Protein AF-A0A9D0J4T9-F1 (afdb_monomer_lite)

Radius of gyration: 26.56 Å; chains: 1; bounding box: 93×58×60 Å

Foldseek 3Di:
DDDDDDPDPPPPPPPPDPPQQDLVNLVPDAADPVSLVSLLVNLVDDDAQVSLVSSVVSHNDDDPSSLVSSLVRHPDVVSVLLVCLCPDDLVNLLVDLALVSVVSHDFLASLLPDDLVSLVVNCVSNVDPLSVLLSVCSPPPACLVPVVVDQLQSVLRNLLGHDPVSNLVHPLAADDLVRLQRNLQYPNSLVNLVSLQVDPSSLRHLVNNLSHDPNVNPALSSLQSNLVSCVVVVNLVSSLVSLVVSLVRDPDPVSNVSSVVVNCVSVVD

pLDDT: mean 92.98, std 11.7, range [39.84, 98.56]

Secondary structure (DSSP, 8-state):
----------------------HHHHHTS-SSHHHHHHHHHHTTS---HHHHHHHHTT-SS--HHHHHHHHTT---HHHHHHHHHHT--HHHHHH---HHHHHHH--HHHHHTS-HHHHHHHHHHH--HHHHHHHHHHT-S-HHHHGGGS-HHHHHHHHHHS-HHHHHHHH-S---HHHHHHHHTSTTHHHHHHHHHH-GGGHHHHHHHTT----TT--HHHHHHHHHHHHTTT-HHHHHHHHHHHHHH-SSHHHHHHHHHHHHHHHT-

Sequence (269 aa):
MPLRLLLLLVLSLPAALPAHITLKQIKSKPPSNARNFLIWQYYDQNITAKEADEAFYLIRNVNRKLFFAYAKKSDRPEVAYTVKCMKMSTDDLKKTSDPSCARLSVSIGRLSAMTRGERLRIGTLIGDKELSAAIDMLNEPDLSKTYRRYTPKLFLRVFNGSYGTSRRRQFNFIPDYDYLQRMAEAPGFTSAVMSAIDDGELSRLAWAFTKVDDVKKLDPRGLFYLGLNQLKRGKKSRAVELFQRSRDKAYYQEDKDKALFWQALATGN

Structure (mmCIF, N/CA/C/O backbone):
data_AF-A0A9D0J4T9-F1
#
_entry.id   AF-A0A9D0J4T9-F1
#
loop_
_atom_site.group_PDB
_atom_site.id
_atom_site.type_symbol
_atom_site.label_atom_id
_atom_site.label_alt_id
_atom_site.label_comp_id
_atom_site.label_asym_id
_atom_site.label_entity_id
_atom_site.label_seq_id
_atom_site.pdbx_PDB_ins_code
_atom_site.Cartn_x
_atom_site.Cartn_y
_atom_site.Cartn_z
_atom_site.occupancy
_atom_site.B_iso_or_equiv
_atom_site.auth_seq_id
_atom_site.auth_comp_id
_atom_site.auth_asym_id
_atom_site.auth_atom_id
_atom_site.pdbx_PDB_model_num
ATOM 1 N N . MET A 1 1 ? 71.781 -34.782 14.688 1.00 39.84 1 MET A N 1
ATOM 2 C CA . MET A 1 1 ? 70.968 -35.631 13.781 1.00 39.84 1 MET A CA 1
ATOM 3 C C . MET A 1 1 ? 69.976 -36.421 14.619 1.00 39.84 1 MET A C 1
ATOM 5 O O . MET A 1 1 ? 70.441 -36.957 15.617 1.00 39.84 1 MET A O 1
ATOM 9 N N . PRO A 1 2 ? 68.706 -36.623 14.223 1.00 54.00 2 PRO A N 1
ATOM 10 C CA . PRO A 1 2 ? 67.775 -35.839 13.387 1.00 54.00 2 PRO A CA 1
ATOM 11 C C . PRO A 1 2 ? 66.528 -35.406 14.221 1.00 54.00 2 PRO A C 1
ATOM 13 O O . PRO A 1 2 ? 66.172 -36.050 15.197 1.00 54.00 2 PRO A O 1
ATOM 16 N N . LEU A 1 3 ? 65.938 -34.221 14.054 1.00 48.19 3 LEU A N 1
ATOM 17 C CA . LEU A 1 3 ? 64.946 -33.820 13.040 1.00 48.19 3 LEU A CA 1
ATOM 18 C C . LEU A 1 3 ? 63.780 -34.815 12.842 1.00 48.19 3 LEU A C 1
ATOM 20 O O . LEU A 1 3 ? 63.956 -35.825 12.170 1.00 48.19 3 LEU A O 1
ATOM 24 N N . ARG A 1 4 ? 62.586 -34.476 13.358 1.00 46.88 4 ARG A N 1
ATOM 25 C CA . ARG A 1 4 ? 61.248 -34.878 12.856 1.00 46.88 4 ARG A CA 1
ATOM 26 C C . ARG A 1 4 ? 60.189 -33.997 13.542 1.00 46.88 4 ARG A C 1
ATOM 28 O O . ARG A 1 4 ? 59.854 -34.209 14.696 1.00 46.88 4 ARG A O 1
ATOM 35 N N . LEU A 1 5 ? 59.965 -32.797 13.011 1.00 48.81 5 LEU A N 1
ATOM 36 C CA . LEU A 1 5 ? 58.937 -32.444 12.018 1.00 48.81 5 LEU A CA 1
ATOM 37 C C . LEU A 1 5 ? 57.528 -32.396 12.639 1.00 48.81 5 LEU A C 1
ATOM 39 O O . LEU A 1 5 ? 56.818 -33.393 12.724 1.00 48.81 5 LEU A O 1
ATOM 43 N N . LEU A 1 6 ? 57.173 -31.184 13.070 1.00 52.72 6 LEU A N 1
ATOM 44 C CA . LEU A 1 6 ? 55.851 -30.743 13.505 1.00 52.72 6 LEU A CA 1
ATOM 45 C C . LEU A 1 6 ? 54.866 -30.893 12.327 1.00 52.72 6 LEU A C 1
ATOM 47 O O . LEU A 1 6 ? 55.011 -30.204 11.316 1.00 52.72 6 LEU A O 1
ATOM 51 N N . LEU A 1 7 ? 53.879 -31.787 12.430 1.00 50.19 7 LEU A N 1
ATOM 52 C CA . LEU A 1 7 ? 52.803 -31.887 11.441 1.00 50.19 7 LEU A CA 1
ATOM 53 C C . LEU A 1 7 ? 51.753 -30.801 11.739 1.00 50.19 7 LEU A C 1
ATOM 55 O O . LEU A 1 7 ? 50.857 -30.980 12.562 1.00 50.19 7 LEU A O 1
ATOM 59 N N . LEU A 1 8 ? 51.889 -29.648 11.081 1.00 52.81 8 LEU A N 1
ATOM 60 C CA . LEU A 1 8 ? 50.843 -28.631 10.976 1.00 52.81 8 LEU A CA 1
ATOM 61 C C . LEU A 1 8 ? 49.690 -29.198 10.138 1.00 52.81 8 LEU A C 1
ATOM 63 O O . LEU A 1 8 ? 49.780 -29.289 8.914 1.00 52.81 8 LEU A O 1
ATOM 67 N N . LEU A 1 9 ? 48.600 -29.582 10.804 1.00 51.38 9 LEU A N 1
ATOM 68 C CA . LEU A 1 9 ? 47.343 -29.951 10.161 1.00 51.38 9 LEU A CA 1
ATOM 69 C C . LEU A 1 9 ? 46.665 -28.666 9.658 1.00 51.38 9 LEU A C 1
ATOM 71 O O . LEU A 1 9 ? 45.845 -28.053 10.338 1.00 51.38 9 LEU A O 1
ATOM 75 N N . VAL A 1 10 ? 47.065 -28.217 8.468 1.00 53.25 10 VAL A N 1
ATOM 76 C CA . VAL A 1 10 ? 46.376 -27.155 7.731 1.00 53.25 10 VAL A CA 1
ATOM 77 C C . VAL A 1 10 ? 45.021 -27.713 7.297 1.00 53.25 10 VAL A C 1
ATOM 79 O O . VAL A 1 10 ? 44.907 -28.392 6.277 1.00 53.25 10 VAL A O 1
ATOM 82 N N . LEU A 1 11 ? 43.984 -27.433 8.090 1.00 50.00 11 LEU A N 1
ATOM 83 C CA . LEU A 1 11 ? 42.593 -27.465 7.648 1.00 50.00 11 LEU A CA 1
ATOM 84 C C . LEU A 1 11 ? 42.450 -26.445 6.513 1.00 50.00 11 LEU A C 1
ATOM 86 O O . LEU A 1 11 ? 42.147 -25.272 6.720 1.00 50.00 11 LEU A O 1
ATOM 90 N N . SER A 1 12 ? 42.710 -26.901 5.293 1.00 55.56 12 SER A N 1
ATOM 91 C CA . SER A 1 12 ? 42.260 -26.231 4.086 1.00 55.56 12 SER A CA 1
ATOM 92 C C . SER A 1 12 ? 40.738 -26.335 4.072 1.00 55.56 12 SER A C 1
ATOM 94 O O . SER A 1 12 ? 40.168 -27.300 3.573 1.00 55.56 12 SER A O 1
ATOM 96 N N . LEU A 1 13 ? 40.055 -25.343 4.657 1.00 52.97 13 LEU A N 1
ATOM 97 C CA . LEU A 1 13 ? 38.696 -25.035 4.224 1.00 52.97 13 LEU A CA 1
ATOM 98 C C . LEU A 1 13 ? 38.799 -24.852 2.705 1.00 52.97 13 LEU A C 1
ATOM 100 O O . LEU A 1 13 ? 39.511 -23.935 2.281 1.00 52.97 13 LEU A O 1
ATOM 104 N N . PRO A 1 14 ? 38.153 -25.685 1.868 1.00 52.94 14 PRO A N 1
ATOM 105 C CA . PRO A 1 14 ? 38.016 -25.321 0.475 1.00 52.94 14 PRO A CA 1
ATOM 106 C C . PRO A 1 14 ? 37.290 -23.982 0.489 1.00 52.94 14 PRO A C 1
ATOM 108 O O . PRO A 1 14 ? 36.158 -23.887 0.968 1.00 52.94 14 PRO A O 1
ATOM 111 N N . ALA A 1 15 ? 37.977 -22.930 0.041 1.00 51.97 15 ALA A N 1
ATOM 112 C CA . ALA A 1 15 ? 37.328 -21.678 -0.285 1.00 51.97 15 ALA A CA 1
ATOM 113 C C . ALA A 1 15 ? 36.143 -22.065 -1.167 1.00 51.97 15 ALA A C 1
ATOM 115 O O . ALA A 1 15 ? 36.339 -22.658 -2.229 1.00 51.97 15 ALA A O 1
ATOM 116 N N . ALA A 1 16 ? 34.925 -21.856 -0.665 1.00 54.47 16 ALA A N 1
ATOM 117 C CA . ALA A 1 16 ? 33.712 -22.144 -1.401 1.00 54.47 16 ALA A CA 1
ATOM 118 C C . ALA A 1 16 ? 33.711 -21.220 -2.618 1.00 54.47 16 ALA A C 1
ATOM 120 O O . ALA A 1 16 ? 33.222 -20.093 -2.559 1.00 54.47 16 ALA A O 1
ATOM 121 N N . LEU A 1 17 ? 34.335 -21.677 -3.707 1.00 55.25 17 LEU A N 1
ATOM 122 C CA . LEU A 1 17 ? 34.208 -21.063 -5.012 1.00 55.25 17 LEU A CA 1
ATOM 123 C C . LEU A 1 17 ? 32.704 -20.927 -5.250 1.00 55.25 17 LEU A C 1
ATOM 125 O O . LEU A 1 17 ? 31.981 -21.907 -5.026 1.00 55.25 17 LEU A O 1
ATOM 129 N N . PRO A 1 18 ? 32.209 -19.735 -5.624 1.00 59.06 18 PRO A N 1
ATOM 130 C CA . PRO A 1 18 ? 30.793 -19.564 -5.892 1.00 59.06 18 PRO A CA 1
ATOM 131 C C . PRO A 1 18 ? 30.403 -20.622 -6.919 1.00 59.06 18 PRO A C 1
ATOM 133 O O . PRO A 1 18 ? 30.959 -20.661 -8.017 1.00 59.06 18 PRO A O 1
ATOM 136 N N . ALA A 1 19 ? 29.530 -21.547 -6.511 1.00 69.50 19 ALA A N 1
ATOM 137 C CA . ALA A 1 19 ? 29.151 -22.670 -7.348 1.00 69.50 19 ALA A CA 1
ATOM 138 C C . ALA A 1 19 ? 28.621 -22.109 -8.668 1.00 69.50 19 ALA A C 1
ATOM 140 O O . ALA A 1 19 ? 27.642 -21.364 -8.662 1.00 69.50 19 ALA A O 1
ATOM 141 N N . HIS A 1 20 ? 29.289 -22.426 -9.779 1.00 88.81 20 HIS A N 1
ATOM 142 C CA . HIS A 1 20 ? 28.880 -21.931 -11.084 1.00 88.81 20 HIS A CA 1
ATOM 143 C C . HIS A 1 20 ? 27.514 -22.528 -11.433 1.00 88.81 20 HIS A C 1
ATOM 145 O O . HIS A 1 20 ? 27.380 -23.740 -11.627 1.00 88.81 20 HIS A O 1
ATOM 151 N N . ILE A 1 21 ? 26.485 -21.684 -11.462 1.00 94.38 21 ILE A N 1
ATOM 152 C CA . ILE A 1 21 ? 25.114 -22.100 -11.742 1.00 94.38 21 ILE A CA 1
ATOM 153 C C . ILE A 1 21 ? 24.949 -22.197 -13.251 1.00 94.38 21 ILE A C 1
ATOM 155 O O . ILE A 1 21 ? 25.297 -21.276 -13.984 1.00 94.38 21 ILE A O 1
ATOM 159 N N . THR A 1 22 ? 24.380 -23.299 -13.725 1.00 95.75 22 THR A N 1
ATOM 160 C CA . THR A 1 22 ? 24.083 -23.497 -15.148 1.00 95.75 22 THR A CA 1
ATOM 161 C C . THR A 1 22 ? 22.588 -23.394 -15.416 1.00 95.75 22 THR A C 1
ATOM 163 O O . THR A 1 22 ? 21.749 -23.752 -14.583 1.00 95.75 22 THR A O 1
ATOM 166 N N . LEU A 1 23 ? 22.226 -23.000 -16.635 1.00 96.19 23 LEU A N 1
ATOM 167 C CA . LEU A 1 23 ? 20.829 -22.975 -17.059 1.00 96.19 23 LEU A CA 1
ATOM 168 C C . LEU A 1 23 ? 20.168 -24.364 -16.988 1.00 96.19 23 LEU A C 1
ATOM 170 O O . LEU A 1 23 ? 18.993 -24.478 -16.641 1.00 96.19 23 LEU A O 1
ATOM 174 N N . LYS A 1 24 ? 20.932 -25.440 -17.231 1.00 96.69 24 LYS A N 1
ATOM 175 C CA . LYS A 1 24 ? 20.471 -26.829 -17.061 1.00 96.69 24 LYS A CA 1
ATOM 176 C C . LYS A 1 24 ? 20.069 -27.117 -15.613 1.00 96.69 24 LYS A C 1
ATOM 178 O O . LYS A 1 24 ? 19.005 -27.692 -15.379 1.00 96.69 24 LYS A O 1
ATOM 183 N N . GLN A 1 25 ? 20.878 -26.689 -14.641 1.00 95.94 25 GLN A N 1
ATOM 184 C CA . GLN A 1 25 ? 20.534 -26.821 -13.223 1.00 95.94 25 GLN A CA 1
ATOM 185 C C . GLN A 1 25 ? 19.246 -26.061 -12.899 1.00 95.94 25 GLN A C 1
ATOM 187 O O . GLN A 1 25 ? 18.374 -26.631 -12.249 1.00 95.94 25 GLN A O 1
ATOM 192 N N . ILE A 1 26 ? 19.072 -24.834 -13.397 1.00 97.38 26 ILE A N 1
ATOM 193 C CA . ILE A 1 26 ? 17.844 -24.049 -13.184 1.00 97.38 26 ILE A CA 1
ATOM 194 C C . ILE A 1 26 ? 16.622 -24.765 -13.778 1.00 97.38 26 ILE A C 1
ATOM 196 O O . ILE A 1 26 ? 15.622 -24.940 -13.078 1.00 97.38 26 ILE A O 1
ATOM 200 N N . LYS A 1 27 ? 16.710 -25.221 -15.037 1.00 97.50 27 LYS A N 1
ATOM 201 C CA . LYS A 1 27 ? 15.637 -25.945 -15.746 1.00 97.50 27 LYS A CA 1
ATOM 202 C C . LYS A 1 27 ? 15.245 -27.249 -15.041 1.00 97.50 27 LYS A C 1
ATOM 204 O O . LYS A 1 27 ? 14.078 -27.619 -15.066 1.00 97.50 27 LYS A O 1
ATOM 209 N N . SER A 1 28 ? 16.186 -27.906 -14.356 1.00 97.19 28 SER A N 1
ATOM 210 C CA . SER A 1 28 ? 15.916 -29.128 -13.581 1.00 97.19 28 SER A CA 1
ATOM 211 C C . SER A 1 28 ? 15.102 -28.904 -12.299 1.00 97.19 28 SER A C 1
ATOM 213 O O . SER A 1 28 ? 14.638 -29.870 -11.696 1.00 97.19 28 SER A O 1
ATOM 215 N N . LYS A 1 29 ? 14.944 -27.654 -11.834 1.00 96.81 29 LYS A N 1
ATOM 216 C CA . LYS A 1 29 ? 14.214 -27.343 -10.597 1.00 96.81 29 LYS A CA 1
ATOM 217 C C . LYS A 1 29 ? 12.764 -26.932 -10.887 1.00 96.81 29 LYS A C 1
ATOM 219 O O . LYS A 1 29 ? 12.509 -26.189 -11.841 1.00 96.81 29 LYS A O 1
ATOM 224 N N . PRO A 1 30 ? 11.801 -27.325 -10.034 1.00 96.88 30 PRO A N 1
ATOM 225 C CA . PRO A 1 30 ? 10.417 -26.885 -10.171 1.00 96.88 30 PRO A CA 1
ATOM 226 C C . PRO A 1 30 ? 10.260 -25.378 -9.870 1.00 96.88 30 PRO A C 1
ATOM 228 O O . PRO A 1 30 ? 11.087 -24.798 -9.149 1.00 96.88 30 PRO A O 1
ATOM 231 N N . PRO A 1 31 ? 9.192 -24.726 -10.376 1.00 96.44 31 PRO A N 1
ATOM 232 C CA . PRO A 1 31 ? 8.885 -23.325 -10.086 1.00 96.44 31 PRO A CA 1
ATOM 233 C C . PRO A 1 31 ? 8.780 -23.050 -8.582 1.00 96.44 31 PRO A C 1
ATOM 235 O O . PRO A 1 31 ? 7.838 -23.469 -7.914 1.00 96.44 31 PRO A O 1
ATOM 238 N N . SER A 1 32 ? 9.750 -22.324 -8.028 1.00 95.50 32 SER A N 1
ATOM 239 C CA . SER A 1 32 ? 9.861 -22.108 -6.583 1.00 95.50 32 SER A CA 1
ATOM 240 C C . SER A 1 32 ? 10.686 -20.865 -6.250 1.00 95.50 32 SER A C 1
ATOM 242 O O . SER A 1 32 ? 11.396 -20.322 -7.098 1.00 95.50 32 SER A O 1
ATOM 244 N N . ASN A 1 33 ? 10.633 -20.429 -4.989 1.00 94.69 33 ASN A N 1
ATOM 245 C CA . ASN A 1 33 ? 11.520 -19.370 -4.500 1.00 94.69 33 ASN A CA 1
ATOM 246 C C . ASN A 1 33 ? 12.994 -19.806 -4.546 1.00 94.69 33 ASN A C 1
ATOM 248 O O . ASN A 1 33 ? 13.848 -18.985 -4.862 1.00 94.69 33 ASN A O 1
ATOM 252 N N . ALA A 1 34 ? 13.279 -21.094 -4.318 1.00 95.56 34 ALA A N 1
ATOM 253 C CA . ALA A 1 34 ? 14.620 -21.655 -4.465 1.00 95.56 34 ALA A CA 1
ATOM 254 C C . ALA A 1 34 ? 15.122 -21.546 -5.914 1.00 95.56 34 ALA A C 1
ATOM 256 O O . ALA A 1 34 ? 16.237 -21.087 -6.144 1.00 95.56 34 ALA A O 1
ATOM 257 N N . ARG A 1 35 ? 14.281 -21.864 -6.912 1.00 96.69 35 ARG A N 1
ATOM 258 C CA . ARG A 1 35 ? 14.636 -21.656 -8.326 1.00 96.69 35 ARG A CA 1
ATOM 259 C C . ARG A 1 35 ? 14.853 -20.179 -8.652 1.00 96.69 35 ARG A C 1
ATOM 261 O O . ARG A 1 35 ? 15.828 -19.847 -9.313 1.00 96.69 35 ARG A O 1
ATOM 268 N N . ASN A 1 36 ? 13.990 -19.289 -8.162 1.00 97.06 36 ASN A N 1
ATOM 269 C CA . ASN A 1 36 ? 14.175 -17.846 -8.337 1.00 97.06 36 ASN A CA 1
ATOM 270 C C . ASN A 1 36 ? 15.487 -17.348 -7.705 1.00 97.06 36 ASN A C 1
ATOM 272 O O . ASN A 1 36 ? 16.127 -16.461 -8.262 1.00 97.06 36 ASN A O 1
ATOM 276 N N . PHE A 1 37 ? 15.893 -17.906 -6.562 1.00 95.50 37 PHE A N 1
ATOM 277 C CA . PHE A 1 37 ? 17.177 -17.599 -5.935 1.00 95.50 37 PHE A CA 1
ATOM 278 C C . PHE A 1 37 ? 18.357 -18.055 -6.805 1.00 95.50 37 PHE A C 1
ATOM 280 O O . PHE A 1 37 ? 19.259 -17.256 -7.045 1.00 95.50 37 PHE A O 1
ATOM 287 N N . LEU A 1 38 ? 18.302 -19.268 -7.369 1.00 96.75 38 LEU A N 1
ATOM 288 C CA . LEU A 1 38 ? 19.308 -19.739 -8.331 1.00 96.75 38 LEU A CA 1
ATOM 289 C C . LEU A 1 38 ? 19.379 -18.845 -9.574 1.00 96.75 38 LEU A C 1
ATOM 291 O O . LEU A 1 38 ? 20.469 -18.511 -10.016 1.00 96.75 38 LEU A O 1
ATOM 295 N N . ILE A 1 39 ? 18.234 -18.411 -10.112 1.00 97.81 39 ILE A N 1
ATOM 296 C CA . ILE A 1 39 ? 18.179 -17.464 -11.238 1.00 97.81 39 ILE A CA 1
ATOM 297 C C . ILE A 1 39 ? 18.818 -16.123 -10.855 1.00 97.81 39 ILE A C 1
ATOM 299 O O . ILE A 1 39 ? 19.580 -15.555 -11.631 1.00 97.81 39 ILE A O 1
ATOM 303 N N . TRP A 1 40 ? 18.545 -15.614 -9.650 1.00 96.81 40 TRP A N 1
ATOM 304 C CA . TRP A 1 40 ? 19.163 -14.378 -9.170 1.00 96.81 40 TRP A CA 1
ATOM 305 C C . TRP A 1 40 ? 20.691 -14.484 -9.085 1.00 96.81 40 TRP A C 1
ATOM 307 O O . TRP A 1 40 ? 21.373 -13.566 -9.529 1.00 96.81 40 TRP A O 1
ATOM 317 N N . GLN A 1 41 ? 21.219 -15.596 -8.564 1.00 95.81 41 GLN A N 1
ATOM 318 C CA . GLN A 1 41 ? 22.660 -15.861 -8.534 1.00 95.81 41 GLN A CA 1
ATOM 319 C C . GLN A 1 41 ? 23.236 -16.066 -9.945 1.00 95.81 41 GLN A C 1
ATOM 321 O O . GLN A 1 41 ? 24.322 -15.581 -10.243 1.00 95.81 41 GLN A O 1
ATOM 326 N N . TYR A 1 42 ? 22.494 -16.723 -10.840 1.00 97.38 42 TYR A N 1
ATOM 327 C CA . TYR A 1 42 ? 22.880 -16.919 -12.240 1.00 97.38 42 TYR A CA 1
ATOM 328 C C . TYR A 1 42 ? 23.086 -15.588 -12.975 1.00 97.38 42 TYR A C 1
ATOM 330 O O . TYR A 1 42 ? 24.062 -15.443 -13.706 1.00 97.38 42 TYR A O 1
ATOM 338 N N . TYR A 1 43 ? 22.238 -14.585 -12.711 1.00 97.50 43 TYR A N 1
ATOM 339 C CA . TYR A 1 43 ? 22.411 -13.222 -13.230 1.00 97.50 43 TYR A CA 1
ATOM 340 C C . TYR A 1 43 ? 23.625 -12.471 -12.672 1.00 97.50 43 TYR A C 1
ATOM 342 O O . TYR A 1 43 ? 23.939 -11.403 -13.188 1.00 97.50 43 TYR A O 1
ATOM 350 N N . ASP A 1 44 ? 24.301 -12.956 -11.633 1.00 95.31 44 ASP A N 1
ATOM 351 C CA . ASP A 1 44 ? 25.545 -12.337 -11.154 1.00 95.31 44 ASP A CA 1
ATOM 352 C C . ASP A 1 44 ? 26.768 -12.815 -11.957 1.00 95.31 44 ASP A C 1
ATOM 354 O O . ASP A 1 44 ? 27.808 -12.163 -11.990 1.00 95.31 44 ASP A O 1
ATOM 358 N N . GLN A 1 45 ? 26.623 -13.918 -12.694 1.00 95.44 45 GLN A N 1
ATOM 359 C CA . GLN A 1 45 ? 27.689 -14.510 -13.494 1.00 95.44 45 GLN A CA 1
ATOM 360 C C . GLN A 1 45 ? 27.857 -13.805 -14.849 1.00 95.44 45 GLN A C 1
ATOM 362 O O . GLN A 1 45 ? 27.021 -13.006 -15.289 1.00 95.44 45 GLN A O 1
ATOM 367 N N . ASN A 1 46 ? 28.952 -14.113 -15.544 1.00 95.19 46 ASN A N 1
ATOM 368 C CA . ASN A 1 46 ? 29.117 -13.725 -16.940 1.00 95.19 46 ASN A CA 1
ATOM 369 C C . ASN A 1 46 ? 28.269 -14.652 -17.827 1.00 95.19 46 ASN A C 1
ATOM 371 O O . ASN A 1 46 ? 28.628 -15.810 -18.016 1.00 95.19 46 ASN A O 1
ATOM 375 N N . ILE A 1 47 ? 27.129 -14.151 -18.303 1.00 96.94 47 ILE A N 1
ATOM 376 C CA . ILE A 1 47 ? 26.171 -14.869 -19.153 1.00 96.94 47 ILE A CA 1
ATOM 377 C C . ILE A 1 47 ? 25.768 -13.971 -20.321 1.00 96.94 47 ILE A C 1
ATOM 379 O O . ILE A 1 47 ? 25.838 -12.743 -20.225 1.00 96.94 47 ILE A O 1
ATOM 383 N N . THR A 1 48 ? 25.312 -14.585 -21.403 1.00 97.56 48 THR A N 1
ATOM 384 C CA . THR A 1 48 ? 24.788 -13.889 -22.582 1.00 97.56 48 THR A CA 1
ATOM 385 C C . THR A 1 48 ? 23.367 -13.363 -22.353 1.00 97.56 48 THR A C 1
ATOM 387 O O . THR A 1 48 ? 22.632 -13.852 -21.490 1.00 97.56 48 THR A O 1
ATOM 390 N N . ALA A 1 49 ? 22.936 -12.395 -23.169 1.00 97.69 49 ALA A N 1
ATOM 391 C CA . ALA A 1 49 ? 21.563 -11.883 -23.130 1.00 97.69 49 ALA A CA 1
ATOM 392 C C . ALA A 1 49 ? 20.520 -12.978 -23.409 1.00 97.69 49 ALA A C 1
ATOM 394 O O . ALA A 1 49 ? 19.509 -13.063 -22.715 1.00 97.69 49 ALA A O 1
ATOM 395 N N . LYS A 1 50 ? 20.814 -13.891 -24.343 1.00 97.88 50 LYS A N 1
ATOM 396 C CA . LYS A 1 50 ? 19.958 -15.047 -24.645 1.00 97.88 50 LYS A CA 1
ATOM 397 C C . LYS A 1 50 ? 19.786 -15.973 -23.438 1.00 97.88 50 LYS A C 1
ATOM 399 O O . LYS A 1 50 ? 18.671 -16.378 -23.124 1.00 97.88 50 LYS A O 1
ATOM 404 N N . GLU A 1 51 ? 20.873 -16.291 -22.738 1.00 98.00 51 GLU A N 1
ATOM 405 C CA . GLU A 1 51 ? 20.805 -17.089 -21.508 1.00 98.00 51 GLU A CA 1
ATOM 406 C C . GLU A 1 51 ? 20.010 -16.381 -20.409 1.00 98.00 51 GLU A C 1
ATOM 408 O O . GLU A 1 51 ? 19.259 -17.023 -19.670 1.00 98.00 51 GLU A O 1
ATOM 413 N N . ALA A 1 52 ? 20.155 -15.057 -20.310 1.00 98.06 52 ALA A N 1
ATOM 414 C CA . ALA A 1 52 ? 19.400 -14.259 -19.362 1.00 98.06 52 ALA A CA 1
ATOM 415 C C . ALA A 1 52 ? 17.893 -14.276 -19.671 1.00 98.06 52 ALA A C 1
ATOM 417 O O . ALA A 1 52 ? 17.095 -14.455 -18.752 1.00 98.06 52 ALA A O 1
ATOM 418 N N . ASP A 1 53 ? 17.504 -14.156 -20.942 1.00 97.88 53 ASP A N 1
ATOM 419 C CA . ASP A 1 53 ? 16.113 -14.277 -21.392 1.00 97.88 53 ASP A CA 1
ATOM 420 C C . ASP A 1 53 ? 15.543 -15.663 -21.073 1.00 97.88 53 ASP A C 1
ATOM 422 O O . ASP A 1 53 ? 14.471 -15.777 -20.474 1.00 97.88 53 ASP A O 1
ATOM 426 N N . GLU A 1 54 ? 16.281 -16.731 -21.393 1.00 98.19 54 GLU A N 1
ATOM 427 C CA . GLU A 1 54 ? 15.856 -18.096 -21.076 1.00 98.19 54 GLU A CA 1
ATOM 428 C C . GLU A 1 54 ? 15.651 -18.295 -19.568 1.00 98.19 54 GLU A C 1
ATOM 430 O O . GLU A 1 54 ? 14.665 -18.907 -19.154 1.00 98.19 54 GLU A O 1
ATOM 435 N N . ALA A 1 55 ? 16.542 -17.759 -18.730 1.00 97.9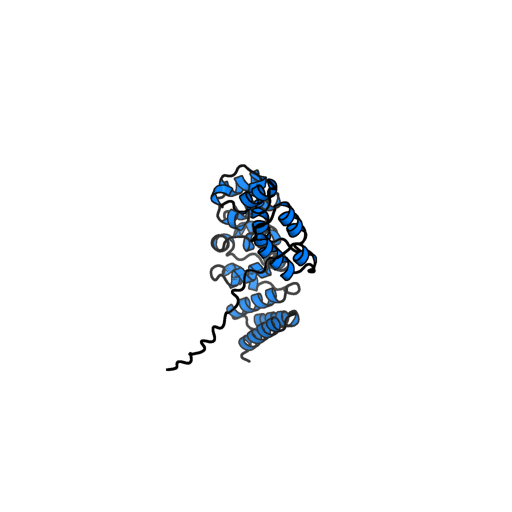4 55 ALA A N 1
ATOM 436 C CA . ALA A 1 55 ? 16.385 -17.803 -17.280 1.00 97.94 55 ALA A CA 1
ATOM 437 C C . ALA A 1 55 ? 15.197 -16.952 -16.792 1.00 97.94 55 ALA A C 1
ATOM 439 O O . ALA A 1 55 ? 14.511 -17.347 -15.844 1.00 97.94 55 ALA A O 1
ATOM 440 N N . PHE A 1 56 ? 14.916 -15.816 -17.435 1.00 97.81 56 PHE A N 1
ATOM 441 C CA . PHE A 1 56 ? 13.819 -14.919 -17.072 1.00 97.81 56 PHE A CA 1
ATOM 442 C C . PHE A 1 56 ? 12.455 -15.596 -17.209 1.00 97.81 56 PHE A C 1
ATOM 444 O O . PHE A 1 56 ? 11.645 -15.529 -16.282 1.00 97.81 56 PHE A O 1
ATOM 451 N N . TYR A 1 57 ? 12.235 -16.337 -18.298 1.00 96.62 57 TYR A N 1
ATOM 452 C CA . TYR A 1 57 ? 10.996 -17.094 -18.519 1.00 96.62 57 TYR A CA 1
ATOM 453 C C . TYR A 1 57 ? 10.791 -18.259 -17.535 1.00 96.62 57 TYR A C 1
ATOM 455 O O . TYR A 1 57 ? 9.691 -18.800 -17.430 1.00 96.62 57 TYR A O 1
ATOM 463 N N . LEU A 1 58 ? 11.816 -18.630 -16.759 1.00 97.62 58 LEU A N 1
ATOM 464 C CA . LEU A 1 58 ? 11.720 -19.638 -15.698 1.00 97.62 58 LEU A CA 1
ATOM 465 C C . LEU A 1 58 ? 11.366 -19.033 -14.330 1.00 97.62 58 LEU A C 1
ATOM 467 O O . LEU A 1 58 ? 11.194 -19.771 -13.352 1.00 97.62 58 LEU A O 1
ATOM 471 N N . ILE A 1 59 ? 11.244 -17.712 -14.211 1.00 96.56 59 ILE A N 1
ATOM 472 C CA . ILE A 1 59 ? 10.880 -17.065 -12.950 1.00 96.56 59 ILE A CA 1
ATOM 473 C C . ILE A 1 59 ? 9.393 -17.293 -12.674 1.00 96.56 59 ILE A C 1
ATOM 475 O O . ILE A 1 59 ? 8.536 -16.916 -13.463 1.00 96.56 59 ILE A O 1
ATOM 479 N N . ARG A 1 60 ? 9.066 -17.859 -11.503 1.00 93.25 60 ARG A N 1
ATOM 480 C CA . ARG A 1 60 ? 7.660 -18.096 -11.119 1.00 93.25 60 ARG A CA 1
ATOM 481 C C . ARG A 1 60 ? 6.884 -16.790 -10.922 1.00 93.25 60 ARG A C 1
ATOM 483 O O . ARG A 1 60 ? 5.750 -16.677 -11.353 1.00 93.25 60 ARG A O 1
ATOM 490 N N . ASN A 1 61 ? 7.503 -15.839 -10.223 1.00 92.00 61 ASN A N 1
ATOM 491 C CA . ASN A 1 61 ? 6.928 -14.545 -9.856 1.00 92.00 61 ASN A CA 1
ATOM 492 C C . ASN A 1 61 ? 8.019 -13.480 -9.994 1.00 92.00 61 ASN A C 1
ATOM 494 O O . ASN A 1 61 ? 8.950 -13.444 -9.180 1.00 92.00 61 ASN A O 1
ATOM 498 N N . VAL A 1 62 ? 7.933 -12.643 -11.027 1.00 93.38 62 VAL A N 1
ATOM 499 C CA . VAL A 1 62 ? 8.916 -11.580 -11.263 1.00 93.38 62 VAL A CA 1
ATOM 500 C C . VAL A 1 62 ? 8.702 -10.469 -10.239 1.00 93.38 62 VAL A C 1
ATOM 502 O O . VAL A 1 62 ? 7.628 -9.884 -10.143 1.00 93.38 62 VAL A O 1
ATOM 505 N N . ASN A 1 63 ? 9.742 -10.165 -9.465 1.00 93.31 63 ASN A N 1
ATOM 506 C CA . ASN A 1 63 ? 9.770 -9.010 -8.570 1.00 93.31 63 ASN A CA 1
ATOM 507 C C . ASN A 1 63 ? 10.813 -7.991 -9.053 1.00 93.31 63 ASN A C 1
ATOM 509 O O . ASN A 1 63 ? 11.656 -8.304 -9.894 1.00 93.31 63 ASN A O 1
ATOM 513 N N . ARG A 1 64 ? 10.795 -6.775 -8.490 1.00 93.75 64 ARG A N 1
ATOM 514 C CA . ARG A 1 64 ? 11.713 -5.692 -8.897 1.00 93.75 64 ARG A CA 1
ATOM 515 C C . ARG A 1 64 ? 13.190 -6.086 -8.802 1.00 93.75 64 ARG A C 1
ATOM 517 O O . ARG A 1 64 ? 13.960 -5.715 -9.678 1.00 93.75 64 ARG A O 1
ATOM 524 N N . LYS A 1 65 ? 13.587 -6.838 -7.768 1.00 94.81 65 LYS A N 1
ATOM 525 C CA . LYS A 1 65 ? 14.983 -7.268 -7.572 1.00 94.81 65 LYS A CA 1
ATOM 526 C C . LYS A 1 65 ? 15.434 -8.198 -8.701 1.00 94.81 65 LYS A C 1
ATOM 528 O O . LYS A 1 65 ? 16.494 -7.978 -9.275 1.00 94.81 65 LYS A O 1
ATOM 533 N N . LEU A 1 66 ? 14.617 -9.195 -9.034 1.00 96.38 66 LEU A N 1
ATOM 534 C CA . LEU A 1 66 ? 14.882 -10.129 -10.130 1.00 96.38 66 LEU A CA 1
ATOM 535 C C . LEU A 1 66 ? 14.858 -9.433 -11.489 1.00 96.38 66 LEU A C 1
ATOM 537 O O . LEU A 1 66 ? 15.769 -9.635 -12.281 1.00 96.38 66 LEU A O 1
ATOM 541 N N . PHE A 1 67 ? 13.862 -8.580 -11.733 1.00 97.31 67 PHE A N 1
ATOM 542 C CA . PHE A 1 67 ? 13.764 -7.830 -12.982 1.00 97.31 67 PHE A CA 1
ATOM 543 C C . PHE A 1 67 ? 14.977 -6.918 -13.195 1.00 97.31 67 PHE A C 1
ATOM 545 O O . PHE A 1 67 ? 15.535 -6.882 -14.282 1.00 97.31 67 PHE A O 1
ATOM 552 N N . PHE A 1 68 ? 15.448 -6.229 -12.151 1.00 97.19 68 PHE A N 1
ATOM 553 C CA . PHE A 1 68 ? 16.654 -5.404 -12.247 1.00 97.19 68 PHE A CA 1
ATOM 554 C C . PHE A 1 68 ? 17.940 -6.215 -12.406 1.00 97.19 68 PHE A C 1
ATOM 556 O O . PHE A 1 68 ? 18.880 -5.704 -13.006 1.00 97.19 68 PHE A O 1
ATOM 563 N N . ALA A 1 69 ? 18.010 -7.437 -11.874 1.00 97.06 69 ALA A N 1
ATOM 564 C CA . ALA A 1 69 ? 19.140 -8.331 -12.119 1.00 97.06 69 ALA A CA 1
ATOM 565 C C . ALA A 1 69 ? 19.157 -8.799 -13.584 1.00 97.06 69 ALA A C 1
ATOM 567 O O . ALA A 1 69 ? 20.166 -8.631 -14.260 1.00 97.06 69 ALA A O 1
ATOM 568 N N . TYR A 1 70 ? 18.010 -9.262 -14.087 1.00 98.00 70 TYR A N 1
ATOM 569 C CA . TYR A 1 70 ? 17.799 -9.615 -15.491 1.00 98.00 70 TYR A CA 1
ATOM 570 C C . TYR A 1 70 ? 18.156 -8.463 -16.440 1.00 98.00 70 TYR A C 1
ATOM 572 O O . TYR A 1 70 ? 18.934 -8.633 -17.372 1.00 98.00 70 TYR A O 1
ATOM 580 N N . ALA A 1 71 ? 17.660 -7.259 -16.160 1.00 97.69 71 ALA A N 1
ATOM 581 C CA . ALA A 1 71 ? 17.863 -6.095 -17.014 1.00 97.69 71 ALA A CA 1
ATOM 582 C C . ALA A 1 71 ? 19.328 -5.673 -17.176 1.00 97.69 71 ALA A C 1
ATOM 584 O O . ALA A 1 71 ? 19.660 -5.025 -18.159 1.00 97.69 71 ALA A O 1
ATOM 585 N N . LYS A 1 72 ? 20.214 -6.027 -16.234 1.00 97.25 72 LYS A N 1
ATOM 586 C CA . LYS A 1 72 ? 21.662 -5.799 -16.382 1.00 97.25 72 LYS A CA 1
ATOM 587 C C . LYS A 1 72 ? 22.310 -6.728 -17.414 1.00 97.25 72 LYS A C 1
ATOM 589 O O . LYS A 1 72 ? 23.441 -6.474 -17.809 1.00 97.25 72 LYS A O 1
ATOM 594 N N . LYS A 1 73 ? 21.640 -7.828 -17.762 1.00 97.81 73 LYS A N 1
ATOM 595 C CA . LYS A 1 73 ? 22.121 -8.864 -18.684 1.00 97.81 73 LYS A CA 1
ATOM 596 C C . LYS A 1 73 ? 21.374 -8.869 -20.016 1.00 97.81 73 LYS A C 1
ATOM 598 O O . LYS A 1 73 ? 21.847 -9.493 -20.953 1.00 97.81 73 LYS A O 1
ATOM 603 N N . SER A 1 74 ? 20.231 -8.194 -20.098 1.00 97.12 74 SER A N 1
ATOM 604 C CA . SER A 1 74 ? 19.444 -8.069 -21.323 1.00 97.12 74 SER A CA 1
ATOM 605 C C . SER A 1 74 ? 20.012 -6.982 -22.240 1.00 97.12 74 SER A C 1
ATOM 607 O O . SER A 1 74 ? 20.435 -5.927 -21.771 1.00 97.12 74 SER A O 1
ATOM 609 N N . ASP A 1 75 ? 19.973 -7.225 -23.545 1.00 96.75 75 ASP A N 1
ATOM 610 C CA . ASP A 1 75 ? 20.278 -6.270 -24.617 1.00 96.75 75 ASP A CA 1
ATOM 611 C C . ASP A 1 75 ? 19.013 -5.603 -25.193 1.00 96.75 75 ASP A C 1
ATOM 613 O O . ASP A 1 75 ? 19.095 -4.741 -26.068 1.00 96.75 75 ASP A O 1
ATOM 617 N N . ARG A 1 76 ? 17.833 -5.960 -24.670 1.00 97.06 76 ARG A N 1
ATOM 618 C CA . ARG A 1 76 ? 16.532 -5.479 -25.138 1.00 97.06 76 ARG A CA 1
ATOM 619 C C . ARG A 1 76 ? 16.306 -4.007 -24.757 1.00 97.06 76 ARG A C 1
ATOM 621 O O . ARG A 1 76 ? 16.229 -3.692 -23.558 1.00 97.06 76 ARG A O 1
ATOM 628 N N . PRO A 1 77 ? 16.136 -3.087 -25.728 1.00 96.81 77 PRO A N 1
ATOM 629 C CA . PRO A 1 77 ? 15.959 -1.659 -25.450 1.00 96.81 77 PRO A CA 1
ATOM 630 C C . PRO A 1 77 ? 14.773 -1.345 -24.527 1.00 96.81 77 PRO A C 1
ATOM 632 O O . PRO A 1 77 ? 14.860 -0.466 -23.669 1.00 96.81 77 PRO A O 1
ATOM 635 N N . GLU A 1 78 ? 13.672 -2.086 -24.647 1.00 96.75 78 GLU A N 1
ATOM 636 C CA . GLU A 1 78 ? 12.470 -1.934 -23.827 1.00 96.75 78 GLU A CA 1
ATOM 637 C C . GLU A 1 78 ? 12.709 -2.290 -22.353 1.00 96.75 78 GLU A C 1
ATOM 639 O O . GLU A 1 78 ? 12.120 -1.678 -21.455 1.00 96.75 78 GLU A O 1
ATOM 644 N N . VAL A 1 79 ? 13.613 -3.234 -22.078 1.00 97.00 79 VAL A N 1
ATOM 645 C CA . VAL A 1 79 ? 13.996 -3.615 -20.715 1.00 97.00 79 VAL A CA 1
ATOM 646 C C . VAL A 1 79 ? 14.826 -2.495 -20.093 1.00 97.00 79 VAL A C 1
ATOM 648 O O . VAL A 1 79 ? 1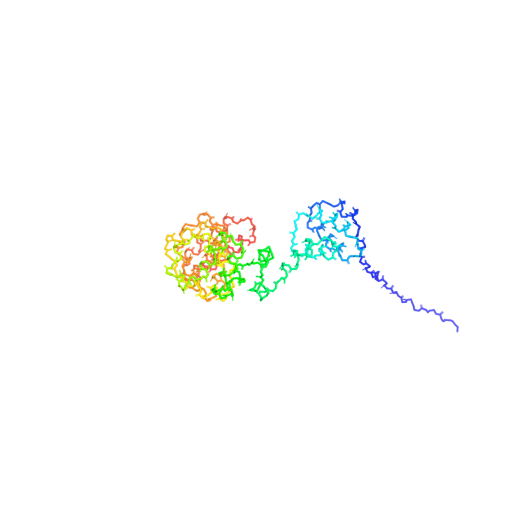4.522 -2.045 -18.982 1.00 97.00 79 VAL A O 1
ATOM 651 N N . ALA A 1 80 ? 15.812 -1.978 -20.831 1.00 96.44 80 ALA A N 1
ATOM 652 C CA . ALA A 1 80 ? 16.618 -0.837 -20.404 1.00 96.44 80 ALA A CA 1
ATOM 653 C C . ALA A 1 80 ? 15.751 0.410 -20.149 1.00 96.44 80 ALA A C 1
ATOM 655 O O . ALA A 1 80 ? 15.876 1.053 -19.101 1.00 96.44 80 ALA A O 1
ATOM 656 N N . TYR A 1 81 ? 14.815 0.705 -21.056 1.00 97.25 81 TYR A N 1
ATOM 657 C CA . TYR A 1 81 ? 13.840 1.786 -20.912 1.00 97.25 81 TYR A CA 1
ATOM 658 C C . TYR A 1 81 ? 12.981 1.617 -19.653 1.00 97.25 81 TYR A C 1
ATOM 660 O O . TYR A 1 81 ? 12.889 2.531 -18.831 1.00 97.25 81 TYR A O 1
ATOM 668 N N . THR A 1 82 ? 12.415 0.426 -19.440 1.00 97.12 82 THR A N 1
ATOM 669 C CA . THR A 1 82 ? 11.571 0.143 -18.271 1.00 97.12 82 THR A CA 1
ATOM 670 C C . THR A 1 82 ? 12.344 0.359 -16.971 1.00 97.12 82 THR A C 1
ATOM 672 O O . THR A 1 82 ? 11.842 1.006 -16.050 1.00 97.12 82 THR A O 1
ATOM 675 N N . VAL A 1 83 ? 13.593 -0.115 -16.889 1.00 97.00 83 VAL A N 1
ATOM 676 C CA . VAL A 1 83 ? 14.439 0.091 -15.704 1.00 97.00 83 VAL A CA 1
ATOM 677 C C . VAL A 1 83 ? 14.782 1.559 -15.490 1.00 97.00 83 VAL A C 1
ATOM 679 O O . VAL A 1 83 ? 14.712 2.020 -14.348 1.00 97.00 83 VAL A O 1
ATOM 682 N N . LYS A 1 84 ? 15.118 2.295 -16.555 1.00 96.38 84 LYS A N 1
ATOM 683 C CA . LYS A 1 84 ? 15.356 3.743 -16.490 1.00 96.38 84 LYS A CA 1
ATOM 684 C C . LYS A 1 84 ? 14.151 4.456 -15.875 1.00 96.38 84 LYS A C 1
ATOM 686 O O . LYS A 1 84 ? 14.319 5.223 -14.931 1.00 96.38 84 LYS A O 1
ATOM 691 N N . CYS A 1 85 ? 12.943 4.139 -16.336 1.00 97.12 85 CYS A N 1
ATOM 692 C CA . CYS A 1 85 ? 11.709 4.714 -15.810 1.00 97.12 85 CYS A CA 1
ATOM 693 C C . CYS A 1 85 ? 11.453 4.308 -14.358 1.00 97.12 85 CYS A C 1
ATOM 695 O O . CYS A 1 85 ? 11.343 5.156 -13.483 1.00 97.12 85 CYS A O 1
ATOM 697 N N . MET A 1 86 ? 11.488 3.017 -14.031 1.00 95.38 86 MET A N 1
ATOM 698 C CA . MET A 1 86 ? 11.258 2.550 -12.656 1.00 95.38 86 MET A CA 1
ATOM 699 C C . MET A 1 86 ? 12.258 3.105 -11.624 1.00 95.38 86 MET A C 1
ATOM 701 O O . MET A 1 86 ? 11.977 3.071 -10.420 1.00 95.38 86 MET A O 1
ATOM 705 N N . LYS A 1 87 ? 13.438 3.556 -12.068 1.00 94.62 87 LYS A N 1
ATOM 706 C CA . LYS A 1 87 ? 14.468 4.204 -11.242 1.00 94.62 87 LYS A CA 1
ATOM 707 C C . LYS A 1 87 ? 14.419 5.732 -11.277 1.00 94.62 87 LYS A C 1
ATOM 709 O O . LYS A 1 87 ? 15.160 6.354 -10.521 1.00 94.62 87 LYS A O 1
ATOM 714 N N . MET A 1 88 ? 13.553 6.327 -12.095 1.00 95.38 88 MET A N 1
ATOM 715 C CA . MET A 1 88 ? 13.376 7.772 -12.196 1.00 95.38 88 MET A CA 1
ATOM 716 C C . MET A 1 88 ? 13.132 8.381 -10.811 1.00 95.38 88 MET A C 1
ATOM 718 O O . MET A 1 88 ? 12.321 7.870 -10.019 1.00 95.38 88 MET A O 1
ATOM 722 N N . SER A 1 89 ? 13.850 9.467 -10.520 1.00 95.19 89 SER A N 1
ATOM 723 C CA . SER A 1 89 ? 13.683 10.224 -9.283 1.00 95.19 89 SER A CA 1
ATOM 724 C C . SER A 1 89 ? 12.331 10.948 -9.266 1.00 95.19 89 SER A C 1
ATOM 726 O O . SER A 1 89 ? 11.674 11.114 -10.294 1.00 95.19 89 SER A O 1
ATOM 728 N N . THR A 1 90 ? 11.885 11.392 -8.090 1.00 94.81 90 THR A N 1
ATOM 729 C CA . THR A 1 90 ? 10.662 12.205 -8.005 1.00 94.81 90 THR A CA 1
ATOM 730 C C . THR A 1 90 ? 10.832 13.540 -8.739 1.00 94.81 90 THR A C 1
ATOM 732 O O . THR A 1 90 ? 9.878 14.010 -9.351 1.00 94.81 90 THR A O 1
ATOM 735 N N . ASP A 1 91 ? 12.030 14.129 -8.726 1.00 95.12 91 ASP A N 1
ATOM 736 C CA . ASP A 1 91 ? 12.289 15.415 -9.379 1.00 95.12 91 ASP A CA 1
ATOM 737 C C . ASP A 1 91 ? 12.338 15.313 -10.902 1.00 95.12 91 ASP A C 1
ATOM 739 O O . ASP A 1 91 ? 11.830 16.200 -11.589 1.00 95.12 91 ASP A O 1
ATOM 743 N N . ASP A 1 92 ? 12.842 14.200 -11.432 1.00 96.38 92 ASP A N 1
ATOM 744 C CA . ASP A 1 92 ? 12.762 13.912 -12.864 1.00 96.38 92 ASP A CA 1
ATOM 745 C C . ASP A 1 92 ? 11.320 13.617 -13.282 1.00 96.38 92 ASP A C 1
ATOM 747 O O . ASP A 1 92 ? 10.851 14.123 -14.302 1.00 96.38 92 ASP A O 1
ATOM 751 N N . LEU A 1 93 ? 10.568 12.872 -12.460 1.00 96.81 93 LEU A N 1
ATOM 752 C CA . LEU A 1 93 ? 9.148 12.619 -12.707 1.00 96.81 93 LEU A CA 1
ATOM 753 C C . LEU A 1 93 ? 8.367 13.934 -12.793 1.00 96.81 93 LEU A C 1
ATOM 755 O O . LEU A 1 93 ? 7.587 14.118 -13.720 1.00 96.81 93 LEU A O 1
ATOM 759 N N . LYS A 1 94 ? 8.614 14.898 -11.899 1.00 95.25 94 LYS A N 1
ATOM 760 C CA . LYS A 1 94 ? 7.965 16.222 -11.943 1.00 95.25 94 LYS A CA 1
ATOM 761 C C . LYS A 1 94 ? 8.209 16.989 -13.243 1.00 95.25 94 LYS A C 1
ATOM 763 O O . LYS A 1 94 ? 7.400 17.860 -13.550 1.00 95.25 94 LYS A O 1
ATOM 768 N N . LYS A 1 95 ? 9.258 16.661 -14.002 1.00 94.94 95 LYS A N 1
ATOM 769 C CA . LYS A 1 95 ? 9.680 17.373 -15.221 1.00 94.94 95 LYS A CA 1
ATOM 770 C C . LYS A 1 95 ? 9.468 16.576 -16.510 1.00 94.94 95 LYS A C 1
ATOM 772 O O . LYS A 1 95 ? 9.397 17.177 -17.574 1.00 94.94 95 LYS A O 1
ATOM 777 N N . THR A 1 96 ? 9.338 15.248 -16.435 1.00 95.75 96 THR A N 1
ATOM 778 C CA . THR A 1 96 ? 9.233 14.387 -17.625 1.00 95.75 96 THR A CA 1
ATOM 779 C C . THR A 1 96 ? 8.047 14.760 -18.516 1.00 95.75 96 THR A C 1
ATOM 781 O O . THR A 1 96 ? 6.969 15.088 -18.015 1.00 95.75 96 THR A O 1
ATOM 784 N N . SER A 1 97 ? 8.235 14.679 -19.830 1.00 96.81 97 SER A N 1
ATOM 785 C CA . SER A 1 97 ? 7.183 14.751 -20.852 1.00 96.81 97 SER A CA 1
ATOM 786 C C . SER A 1 97 ? 6.851 13.379 -21.449 1.00 96.81 97 SER A C 1
ATOM 788 O O . SER A 1 97 ? 5.987 13.290 -22.312 1.00 96.81 97 SER A O 1
ATOM 790 N N . ASP A 1 98 ? 7.514 12.312 -20.992 1.00 97.44 98 ASP A N 1
ATOM 791 C CA . ASP A 1 98 ? 7.267 10.945 -21.448 1.00 97.44 98 ASP A CA 1
ATOM 792 C C . ASP A 1 98 ? 6.118 10.309 -20.634 1.00 97.44 98 ASP A C 1
ATOM 794 O O . ASP A 1 98 ? 6.308 10.009 -19.445 1.00 97.44 98 ASP A O 1
ATOM 798 N N . PRO A 1 99 ? 4.936 10.078 -21.239 1.00 96.94 99 PRO A N 1
ATOM 799 C CA . PRO A 1 99 ? 3.773 9.545 -20.534 1.00 96.94 99 PRO A CA 1
ATOM 800 C C . PRO A 1 99 ? 3.939 8.082 -20.114 1.00 96.94 99 PRO A C 1
ATOM 802 O O . PRO A 1 99 ? 3.463 7.689 -19.046 1.00 96.94 99 PRO A O 1
ATOM 805 N N . SER A 1 100 ? 4.642 7.273 -20.909 1.00 96.50 100 SER A N 1
ATOM 806 C CA . SER A 1 100 ? 4.896 5.861 -20.609 1.00 96.50 100 SER A CA 1
ATOM 807 C C . SER A 1 100 ? 5.842 5.736 -19.420 1.00 96.50 100 SER A C 1
ATOM 809 O O . SER A 1 100 ? 5.572 4.999 -18.468 1.00 96.50 100 SER A O 1
ATOM 811 N N . CYS A 1 101 ? 6.902 6.541 -19.416 1.00 96.38 101 CYS A N 1
ATOM 812 C CA . CYS A 1 101 ? 7.855 6.580 -18.320 1.00 96.38 101 CYS A CA 1
ATOM 813 C C . CYS A 1 101 ? 7.220 7.138 -17.042 1.00 96.38 101 CYS A C 1
ATOM 815 O O . CYS A 1 101 ? 7.421 6.582 -15.958 1.00 96.38 101 CYS A O 1
ATOM 817 N N . ALA A 1 102 ? 6.392 8.183 -17.160 1.00 97.25 102 ALA A N 1
ATOM 818 C CA . ALA A 1 102 ? 5.629 8.727 -16.041 1.00 97.25 102 ALA A CA 1
ATOM 819 C C . ALA A 1 102 ? 4.704 7.666 -15.427 1.00 97.25 102 ALA A C 1
ATOM 821 O O . ALA A 1 102 ? 4.712 7.480 -14.209 1.00 97.25 102 ALA A O 1
ATOM 822 N N . ARG A 1 103 ? 3.978 6.907 -16.260 1.00 96.81 103 ARG A N 1
ATOM 823 C CA . ARG A 1 103 ? 3.084 5.828 -15.815 1.00 96.81 103 ARG A CA 1
ATOM 824 C C . ARG A 1 103 ? 3.827 4.716 -15.071 1.00 96.81 103 ARG A C 1
ATOM 826 O O . ARG A 1 103 ? 3.334 4.242 -14.055 1.00 96.81 103 ARG A O 1
ATOM 833 N N . LEU A 1 104 ? 5.024 4.341 -15.522 1.00 95.88 104 LEU A N 1
ATOM 834 C CA . LEU A 1 104 ? 5.866 3.341 -14.846 1.00 95.88 104 LEU A CA 1
ATOM 835 C C . LEU A 1 104 ? 6.475 3.841 -13.522 1.00 95.88 104 LEU A C 1
ATOM 837 O O . LEU A 1 104 ? 6.864 3.036 -12.676 1.00 95.88 104 LEU A O 1
ATOM 841 N N . SER A 1 105 ? 6.581 5.159 -13.348 1.00 95.44 105 SER A N 1
ATOM 842 C CA . SER A 1 105 ? 7.295 5.791 -12.229 1.00 95.44 105 SER A CA 1
ATOM 843 C C . SER A 1 105 ? 6.374 6.344 -11.141 1.00 95.44 105 SER A C 1
ATOM 845 O O . SER A 1 105 ? 6.819 6.579 -10.009 1.00 95.44 105 SER A O 1
ATOM 847 N N . VAL A 1 106 ? 5.117 6.631 -11.481 1.00 96.94 106 VAL A N 1
ATOM 848 C CA . VAL A 1 106 ? 4.174 7.303 -10.588 1.00 96.94 106 VAL A CA 1
ATOM 849 C C . VAL A 1 106 ? 3.720 6.377 -9.459 1.00 96.94 106 VAL A C 1
ATOM 851 O O . VAL A 1 106 ? 3.539 5.173 -9.618 1.00 96.94 106 VAL A O 1
ATOM 854 N N . SER A 1 107 ? 3.526 6.953 -8.277 1.00 96.75 107 SER A N 1
ATOM 855 C CA . SER A 1 107 ? 2.870 6.294 -7.147 1.00 96.75 107 SER A CA 1
ATOM 856 C C . SER A 1 107 ? 2.147 7.337 -6.303 1.00 96.75 107 SER A C 1
ATOM 858 O O . SER A 1 107 ? 2.537 8.506 -6.302 1.00 96.75 107 SER A O 1
ATOM 860 N N . ILE A 1 108 ? 1.130 6.915 -5.547 1.00 97.88 108 ILE A N 1
ATOM 861 C CA . ILE A 1 108 ? 0.404 7.792 -4.614 1.00 97.88 108 ILE A CA 1
ATOM 862 C C . ILE A 1 108 ? 1.365 8.490 -3.648 1.00 97.88 108 ILE A C 1
ATOM 864 O O . ILE A 1 108 ? 1.235 9.690 -3.431 1.00 97.88 108 ILE A O 1
ATOM 868 N N . GLY A 1 109 ? 2.368 7.778 -3.128 1.00 97.19 109 GLY A N 1
ATOM 869 C CA . GLY A 1 109 ? 3.353 8.343 -2.207 1.00 97.19 109 GLY A CA 1
ATOM 870 C C . GLY A 1 109 ? 4.066 9.530 -2.834 1.00 97.19 109 GLY A C 1
ATOM 871 O O . GLY A 1 109 ? 3.997 10.640 -2.306 1.00 97.19 109 GLY A O 1
ATOM 872 N N . ARG A 1 110 ? 4.640 9.336 -4.027 1.00 96.81 110 ARG A N 1
ATOM 873 C CA . ARG A 1 110 ? 5.301 10.412 -4.780 1.00 96.81 110 ARG A CA 1
ATOM 874 C C . ARG A 1 110 ? 4.358 11.583 -5.062 1.00 96.81 110 ARG A C 1
ATOM 876 O O . ARG A 1 110 ? 4.732 12.719 -4.795 1.00 96.81 110 ARG A O 1
ATOM 883 N N . LEU A 1 111 ? 3.129 11.321 -5.513 1.00 97.62 111 LEU A N 1
ATOM 884 C CA . LEU A 1 111 ? 2.123 12.368 -5.754 1.00 97.62 111 LEU A CA 1
ATOM 885 C C . LEU A 1 111 ? 1.770 13.138 -4.476 1.00 97.62 111 LEU A C 1
ATOM 887 O O . LEU A 1 111 ? 1.577 14.352 -4.509 1.00 97.62 111 LEU A O 1
ATOM 891 N N . SER A 1 112 ? 1.712 12.454 -3.334 1.00 96.44 112 SER A N 1
ATOM 892 C CA . SER A 1 112 ? 1.381 13.063 -2.044 1.00 96.44 112 SER A CA 1
ATOM 893 C C . SER A 1 112 ? 2.458 14.038 -1.548 1.00 96.44 112 SER A C 1
ATOM 895 O O . SER A 1 112 ? 2.153 14.881 -0.706 1.00 96.44 112 SER A O 1
ATOM 897 N N . ALA A 1 113 ? 3.686 13.949 -2.072 1.00 93.56 113 ALA A N 1
ATOM 898 C CA . ALA A 1 113 ? 4.790 14.875 -1.800 1.00 93.56 113 ALA A CA 1
ATOM 899 C C . ALA A 1 113 ? 4.919 16.009 -2.834 1.00 93.56 113 ALA A C 1
ATOM 901 O O . ALA A 1 113 ? 5.728 16.912 -2.647 1.00 93.56 113 ALA A O 1
ATOM 902 N N . MET A 1 114 ? 4.159 15.956 -3.927 1.00 96.19 114 MET A N 1
ATOM 903 C CA . MET A 1 114 ? 4.185 16.968 -4.984 1.00 96.19 114 MET A CA 1
ATOM 904 C C . MET A 1 114 ? 3.315 18.184 -4.637 1.00 96.19 114 MET A C 1
ATOM 906 O O . MET A 1 114 ? 2.487 18.153 -3.721 1.00 96.19 114 MET A O 1
ATOM 910 N N . THR A 1 115 ? 3.462 19.263 -5.395 1.00 96.38 115 THR A N 1
ATOM 911 C CA . THR A 1 115 ? 2.518 20.387 -5.383 1.00 96.38 115 THR A CA 1
ATOM 912 C C . THR A 1 115 ? 1.249 20.047 -6.175 1.00 96.38 115 THR A C 1
ATOM 914 O O . THR A 1 115 ? 1.194 19.067 -6.923 1.00 96.38 115 THR A O 1
ATOM 917 N N . ARG A 1 116 ? 0.204 20.873 -6.039 1.00 97.25 116 ARG A N 1
ATOM 918 C CA . ARG A 1 116 ? -1.033 20.723 -6.823 1.00 97.25 116 ARG A CA 1
ATOM 919 C C . ARG A 1 116 ? -0.771 20.790 -8.330 1.00 97.25 116 ARG A C 1
ATOM 921 O O . ARG A 1 116 ? -1.274 19.944 -9.064 1.00 97.25 116 ARG A O 1
ATOM 928 N N . GLY A 1 117 ? 0.028 21.763 -8.773 1.00 97.75 117 GLY A N 1
ATOM 929 C CA . GLY A 1 117 ? 0.366 21.939 -10.189 1.00 97.75 117 GLY A CA 1
ATOM 930 C C . GLY A 1 117 ? 1.131 20.745 -10.758 1.00 97.75 117 GLY A C 1
ATOM 931 O O . GLY A 1 117 ? 0.780 20.240 -11.821 1.00 97.75 117 GLY A O 1
ATOM 932 N N . GLU A 1 118 ? 2.110 20.227 -10.013 1.00 97.94 118 GLU A N 1
ATOM 933 C CA . GLU A 1 118 ? 2.863 19.026 -10.396 1.00 97.94 118 GLU A CA 1
ATOM 934 C C . GLU A 1 118 ? 1.954 17.801 -10.537 1.00 97.94 118 GLU A C 1
ATOM 936 O O . GLU A 1 118 ? 2.034 17.092 -11.539 1.00 97.94 118 GLU A O 1
ATOM 941 N N . ARG A 1 119 ? 1.050 17.572 -9.572 1.00 97.88 119 ARG A N 1
ATOM 942 C CA . ARG A 1 119 ? 0.090 16.464 -9.654 1.00 97.88 119 ARG A CA 1
ATOM 943 C C . ARG A 1 119 ? -0.804 16.580 -10.882 1.00 97.88 119 ARG A C 1
ATOM 945 O O . ARG A 1 119 ? -0.932 15.603 -11.609 1.00 97.88 119 ARG A O 1
ATOM 952 N N . LEU A 1 120 ? -1.388 17.754 -11.131 1.00 97.75 120 LEU A N 1
ATOM 953 C CA . LEU A 1 120 ? -2.261 17.974 -12.289 1.00 97.75 120 LEU A CA 1
ATOM 954 C C . LEU A 1 120 ? -1.511 17.752 -13.606 1.00 97.75 120 LEU A C 1
ATOM 956 O O . LEU A 1 120 ? -2.020 17.059 -14.480 1.00 97.75 120 LEU A O 1
ATOM 960 N N . ARG A 1 121 ? -0.272 18.246 -13.718 1.00 97.75 121 ARG A N 1
ATOM 961 C CA . ARG A 1 121 ? 0.585 18.014 -14.890 1.00 97.75 121 ARG A CA 1
ATOM 962 C C . ARG A 1 121 ? 0.793 16.520 -15.155 1.00 97.75 121 ARG A C 1
ATOM 964 O O . ARG A 1 121 ? 0.640 16.076 -16.288 1.00 97.75 121 ARG A O 1
ATOM 971 N N . ILE A 1 122 ? 1.115 15.744 -14.115 1.00 97.88 122 ILE A N 1
ATOM 972 C CA . ILE A 1 122 ? 1.287 14.285 -14.215 1.00 97.88 122 ILE A CA 1
ATOM 973 C C . ILE A 1 122 ? -0.025 13.585 -14.573 1.00 97.88 122 ILE A C 1
ATOM 975 O O . ILE A 1 122 ? -0.020 12.687 -15.414 1.00 97.88 122 ILE A O 1
ATOM 979 N N . GLY A 1 123 ? -1.139 13.998 -13.965 1.00 97.25 123 GLY A N 1
ATOM 980 C CA . GLY A 1 123 ? -2.469 13.471 -14.268 1.00 97.25 123 GLY A CA 1
ATOM 981 C C . GLY A 1 123 ? -2.832 13.654 -15.738 1.00 97.25 123 GLY A C 1
ATOM 982 O O . GLY A 1 123 ? -3.163 12.678 -16.406 1.00 97.25 123 GLY A O 1
ATOM 983 N N . THR A 1 124 ? -2.671 14.871 -16.265 1.00 97.56 124 THR A N 1
ATOM 984 C CA . THR A 1 124 ? -2.907 15.183 -17.683 1.00 97.56 124 THR A CA 1
ATOM 985 C C . THR A 1 124 ? -1.980 14.396 -18.601 1.00 97.56 124 THR A C 1
ATOM 987 O O . THR A 1 124 ? -2.439 13.849 -19.598 1.00 97.56 124 THR A O 1
ATOM 990 N N . LEU A 1 125 ? -0.690 14.299 -18.261 1.00 97.69 125 LEU A N 1
ATOM 991 C CA . LEU A 1 125 ? 0.285 13.565 -19.066 1.00 97.69 125 LEU A CA 1
ATOM 992 C C . LEU A 1 125 ? -0.071 12.073 -19.189 1.00 97.69 125 LEU A C 1
ATOM 994 O O . LEU A 1 125 ? 0.082 11.488 -20.256 1.00 97.69 125 LEU A O 1
ATOM 998 N N . ILE A 1 126 ? -0.527 11.445 -18.103 1.00 97.25 126 ILE A N 1
ATOM 999 C CA . ILE A 1 126 ? -0.830 10.008 -18.083 1.00 97.25 126 ILE A CA 1
ATOM 1000 C C . ILE A 1 126 ? -2.244 9.709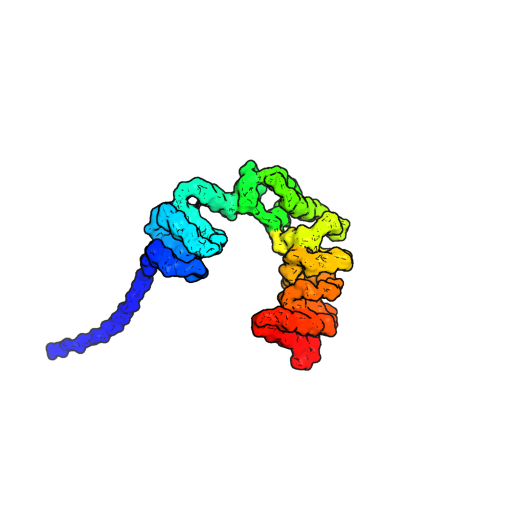 -18.604 1.00 97.25 126 ILE A C 1
ATOM 1002 O O . ILE A 1 126 ? -2.445 8.651 -19.205 1.00 97.25 126 ILE A O 1
ATOM 1006 N N . GLY A 1 127 ? -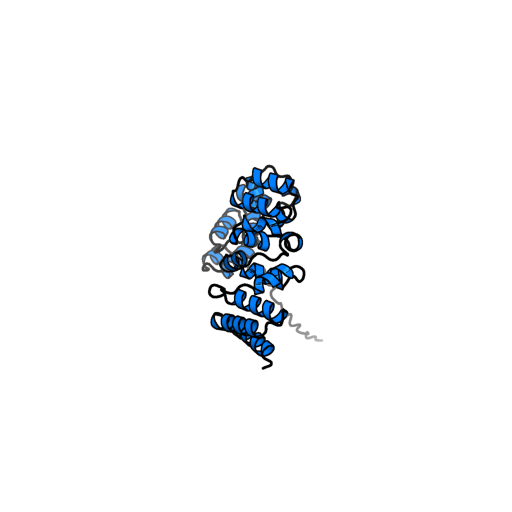3.217 10.592 -18.362 1.00 94.31 127 GLY A N 1
ATOM 1007 C CA . GLY A 1 127 ? -4.598 10.452 -18.837 1.00 94.31 127 GLY A CA 1
ATOM 1008 C C . GLY A 1 127 ? -5.387 9.288 -18.220 1.00 94.31 127 GLY A C 1
ATOM 1009 O O . GLY A 1 127 ? -6.361 8.829 -18.812 1.00 94.31 127 GLY A O 1
ATOM 1010 N N . ASP A 1 128 ? -4.972 8.776 -17.057 1.00 95.19 128 ASP A N 1
ATOM 1011 C CA . ASP A 1 128 ? -5.631 7.650 -16.381 1.00 95.19 128 ASP A CA 1
ATOM 1012 C C . ASP A 1 128 ? -6.724 8.126 -15.409 1.00 95.19 128 ASP A C 1
ATOM 1014 O O . ASP A 1 128 ? -6.478 8.964 -14.542 1.00 95.19 128 ASP A O 1
ATOM 1018 N N . LYS A 1 129 ? -7.937 7.567 -15.526 1.00 95.44 129 LYS A N 1
ATOM 1019 C CA . LYS A 1 129 ? -9.101 8.003 -14.733 1.00 95.44 129 LYS A CA 1
ATOM 1020 C C . LYS A 1 129 ? -8.938 7.734 -13.237 1.00 95.44 129 LYS A C 1
ATOM 1022 O O . LYS A 1 129 ? -9.328 8.570 -12.424 1.00 95.44 129 LYS A O 1
ATOM 1027 N N . GLU A 1 130 ? -8.387 6.579 -12.860 1.00 94.19 130 GLU A N 1
ATOM 1028 C CA . GLU A 1 130 ? -8.209 6.242 -11.444 1.00 94.19 130 GLU A CA 1
ATOM 1029 C C . GLU A 1 130 ? -7.152 7.134 -10.788 1.00 94.19 130 GLU A C 1
ATOM 1031 O O . GLU A 1 130 ? -7.327 7.590 -9.654 1.00 94.19 130 GLU A O 1
ATOM 1036 N N . LEU A 1 131 ? -6.065 7.404 -11.510 1.00 96.56 131 LEU A N 1
ATOM 1037 C CA . LEU A 1 131 ? -5.024 8.332 -11.109 1.00 96.56 131 LEU A CA 1
ATOM 1038 C C . LEU A 1 131 ? -5.570 9.754 -10.962 1.00 96.56 131 LEU A C 1
ATOM 1040 O O . LEU A 1 131 ? -5.268 10.397 -9.958 1.00 96.56 131 LEU A O 1
ATOM 1044 N N . SER A 1 132 ? -6.387 10.229 -11.906 1.00 97.56 132 SER A N 1
ATOM 1045 C CA . SER A 1 132 ? -7.027 11.544 -11.803 1.00 97.56 132 SER A CA 1
ATOM 1046 C C . SER A 1 132 ? -7.882 11.652 -10.542 1.00 97.56 132 SER A C 1
ATOM 1048 O O . SER A 1 132 ? -7.696 12.588 -9.775 1.00 97.56 132 SER A O 1
ATOM 1050 N N . ALA A 1 133 ? -8.705 10.645 -10.231 1.00 97.94 133 ALA A N 1
ATOM 1051 C CA . ALA A 1 133 ? -9.506 10.656 -9.004 1.00 97.94 133 ALA A CA 1
ATOM 1052 C C . ALA A 1 133 ? -8.643 10.681 -7.723 1.00 97.94 133 ALA A C 1
ATOM 1054 O O . ALA A 1 133 ? -8.991 11.327 -6.733 1.00 97.94 133 ALA A O 1
ATOM 1055 N N . ALA A 1 134 ? -7.493 9.999 -7.729 1.00 98.19 134 ALA A N 1
ATOM 1056 C CA . ALA A 1 134 ? -6.537 10.066 -6.626 1.00 98.19 134 ALA A CA 1
ATOM 1057 C C . ALA A 1 134 ? -5.855 11.443 -6.517 1.00 98.19 134 ALA A C 1
ATOM 1059 O O . ALA A 1 134 ? -5.624 11.931 -5.410 1.00 98.19 134 ALA A O 1
ATOM 1060 N N . ILE A 1 135 ? -5.532 12.067 -7.652 1.00 98.38 135 ILE A N 1
ATOM 1061 C CA . ILE A 1 135 ? -4.974 13.421 -7.720 1.00 98.38 135 ILE A CA 1
ATOM 1062 C C . ILE A 1 135 ? -5.982 14.448 -7.209 1.00 98.38 135 ILE A C 1
ATOM 1064 O O . ILE A 1 135 ? -5.586 15.327 -6.444 1.00 98.38 135 ILE A O 1
ATOM 1068 N N . ASP A 1 136 ? -7.254 14.319 -7.584 1.00 98.12 136 ASP A N 1
ATOM 1069 C CA . ASP A 1 136 ? -8.334 15.193 -7.127 1.00 98.12 136 ASP A CA 1
ATOM 1070 C C . ASP A 1 136 ? -8.435 15.158 -5.602 1.00 98.12 136 ASP A C 1
ATOM 1072 O O . ASP A 1 136 ? -8.341 16.205 -4.962 1.00 98.12 136 ASP A O 1
ATOM 1076 N N . MET A 1 137 ? -8.458 13.959 -5.007 1.00 98.31 137 MET A N 1
ATOM 1077 C CA . MET A 1 137 ? -8.452 13.798 -3.550 1.00 98.31 137 MET A CA 1
ATOM 1078 C C . MET A 1 137 ? -7.217 14.428 -2.890 1.00 98.31 137 MET A C 1
ATOM 1080 O O . MET A 1 137 ? -7.348 15.124 -1.888 1.00 98.31 137 MET A O 1
ATOM 1084 N N . LEU A 1 138 ? -6.017 14.214 -3.442 1.00 97.81 138 LEU A N 1
ATOM 1085 C CA . LEU A 1 138 ? -4.770 14.798 -2.919 1.00 97.81 138 LEU A CA 1
ATOM 1086 C C . LEU A 1 138 ? -4.691 16.325 -3.096 1.00 97.81 138 LEU A C 1
ATOM 1088 O O . LEU A 1 138 ? -3.812 16.971 -2.519 1.00 97.81 138 LEU A O 1
ATOM 1092 N N . ASN A 1 139 ? -5.551 16.896 -3.940 1.00 97.44 139 ASN A N 1
ATOM 1093 C CA . ASN A 1 139 ? -5.662 18.327 -4.192 1.00 97.44 139 ASN A CA 1
ATOM 1094 C C . ASN A 1 139 ? -6.780 18.999 -3.395 1.00 97.44 139 ASN A C 1
ATOM 1096 O O . ASN A 1 139 ? -6.889 20.226 -3.464 1.00 97.44 139 ASN A O 1
ATOM 1100 N N . GLU A 1 140 ? -7.577 18.235 -2.645 1.00 97.12 140 GLU A N 1
ATOM 1101 C CA . GLU A 1 140 ? -8.593 18.783 -1.756 1.00 97.12 140 GLU A CA 1
ATOM 1102 C C . GLU A 1 140 ? -7.937 19.704 -0.718 1.00 97.12 140 GLU A C 1
ATOM 1104 O O . GLU A 1 140 ? -7.073 19.255 0.042 1.00 97.12 140 GLU A O 1
ATOM 1109 N N . PRO A 1 141 ? -8.333 20.990 -0.648 1.00 94.31 141 PRO A N 1
ATOM 1110 C CA . PRO A 1 141 ? -7.801 21.905 0.359 1.00 94.31 141 PRO A CA 1
ATOM 1111 C C . PRO A 1 141 ? -8.122 21.445 1.784 1.00 94.31 141 PRO A C 1
ATOM 1113 O O . PRO A 1 141 ? -7.324 21.637 2.697 1.00 94.31 141 PRO A O 1
ATOM 1116 N N . ASP A 1 142 ? -9.296 20.832 1.959 1.00 95.81 142 ASP A N 1
ATOM 1117 C CA . ASP A 1 142 ? -9.788 20.318 3.231 1.00 95.81 142 ASP A CA 1
ATOM 1118 C C . ASP A 1 142 ? -10.596 19.034 3.001 1.00 95.81 142 ASP A C 1
ATOM 1120 O O . ASP A 1 142 ? -11.822 19.050 2.841 1.00 95.81 142 ASP A O 1
ATOM 1124 N N . LEU A 1 143 ? -9.890 17.901 3.000 1.00 97.25 143 LEU A N 1
ATOM 1125 C CA . LEU A 1 143 ? -10.497 16.588 2.792 1.00 97.25 143 LEU A CA 1
ATOM 1126 C C . LEU A 1 143 ? -11.554 16.257 3.858 1.00 97.25 143 LEU A C 1
ATOM 1128 O O . LEU A 1 143 ? -12.493 15.516 3.571 1.00 97.25 143 LEU A O 1
ATOM 1132 N N . SER A 1 144 ? -11.474 16.844 5.060 1.00 97.19 144 SER A N 1
ATOM 1133 C CA . SER A 1 144 ? -12.460 16.604 6.123 1.00 97.19 144 SER A CA 1
ATOM 1134 C C . SER A 1 144 ? -13.869 17.086 5.755 1.00 97.19 144 SER A C 1
ATOM 1136 O O . SER A 1 144 ? -14.856 16.567 6.279 1.00 97.19 144 SER A O 1
ATOM 1138 N N . LYS A 1 145 ? -13.979 18.020 4.801 1.00 97.44 145 LYS A N 1
ATOM 1139 C CA . LYS A 1 145 ? -15.254 18.537 4.286 1.00 97.44 145 LYS A CA 1
ATOM 1140 C C . LYS A 1 145 ? -15.727 17.830 3.019 1.00 97.44 145 LYS A C 1
ATOM 1142 O O . LYS A 1 145 ? -16.922 17.850 2.727 1.00 97.44 145 LYS A O 1
ATOM 1147 N N . THR A 1 146 ? -14.819 17.210 2.265 1.00 97.69 146 THR A N 1
ATOM 1148 C CA . THR A 1 146 ? -15.099 16.721 0.904 1.00 97.69 146 THR A CA 1
ATOM 1149 C C . THR A 1 146 ? -14.952 15.212 0.722 1.00 97.69 146 THR A C 1
ATOM 1151 O O . THR A 1 146 ? -15.392 14.699 -0.306 1.00 97.69 146 THR A O 1
ATOM 1154 N N . TYR A 1 147 ? -14.444 14.467 1.713 1.00 97.62 147 TYR A N 1
ATOM 1155 C CA . TYR A 1 147 ? -14.196 13.018 1.610 1.00 97.62 147 TYR A CA 1
ATOM 1156 C C . TYR A 1 147 ? -15.398 12.194 1.115 1.00 97.62 147 TYR A C 1
ATOM 1158 O O . TYR A 1 147 ? -15.208 11.200 0.418 1.00 97.62 147 TYR A O 1
ATOM 1166 N N . ARG A 1 148 ? -16.636 12.622 1.413 1.00 97.38 148 ARG A N 1
ATOM 1167 C CA . ARG A 1 148 ? -17.876 11.959 0.966 1.00 97.38 148 ARG A CA 1
ATOM 1168 C C . ARG A 1 148 ? -18.028 11.873 -0.554 1.00 97.38 148 ARG A C 1
ATOM 1170 O O . ARG A 1 148 ? -18.748 11.001 -1.029 1.00 97.38 148 ARG A O 1
ATOM 1177 N N . ARG A 1 149 ? -17.351 12.742 -1.311 1.00 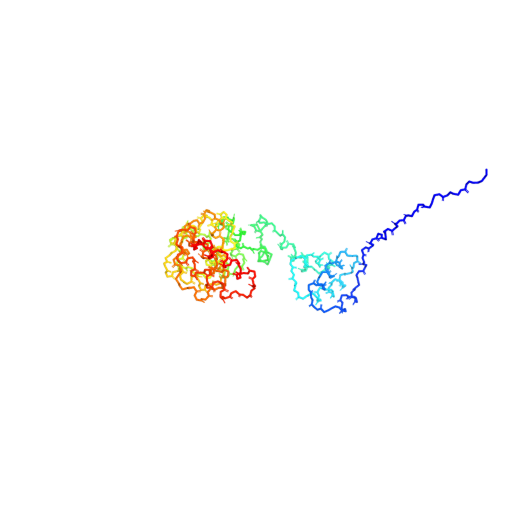97.19 149 ARG A N 1
ATOM 1178 C CA . ARG A 1 149 ? -17.328 12.707 -2.784 1.00 97.19 149 ARG A CA 1
ATOM 1179 C C . ARG A 1 149 ? -16.572 11.495 -3.328 1.00 97.19 149 ARG A C 1
ATOM 1181 O O . ARG A 1 149 ? -16.747 11.134 -4.486 1.00 97.19 149 ARG A O 1
ATOM 1188 N N . TYR A 1 150 ? -15.740 10.866 -2.502 1.00 97.81 150 TYR A N 1
ATOM 1189 C CA . TYR A 1 150 ? -14.864 9.778 -2.903 1.00 97.81 150 TYR A CA 1
ATOM 1190 C C . TYR A 1 150 ? -15.315 8.452 -2.307 1.00 97.81 150 TYR A C 1
ATOM 1192 O O . TYR A 1 150 ? -15.758 8.368 -1.160 1.00 97.81 150 TYR A O 1
ATOM 1200 N N . THR A 1 151 ? -15.145 7.375 -3.070 1.00 97.88 151 THR A N 1
ATOM 1201 C CA . THR A 1 151 ? -15.458 6.034 -2.572 1.00 97.88 151 THR A CA 1
ATOM 1202 C C . THR A 1 151 ? -14.509 5.636 -1.432 1.00 97.88 151 THR A C 1
ATOM 1204 O O . THR A 1 151 ? -13.326 5.992 -1.470 1.00 97.88 151 THR A O 1
ATOM 1207 N N . PRO A 1 152 ? -14.968 4.832 -0.454 1.00 97.81 152 PRO A N 1
ATOM 1208 C CA . PRO A 1 152 ? -14.101 4.314 0.606 1.00 97.81 152 PRO A CA 1
ATOM 1209 C C . PRO A 1 152 ? -12.870 3.562 0.081 1.00 97.81 152 PRO A C 1
ATOM 1211 O O . PRO A 1 152 ? -11.775 3.710 0.617 1.00 97.81 152 PRO A O 1
ATOM 1214 N N . LYS A 1 153 ? -13.014 2.819 -1.027 1.00 97.94 153 LYS A N 1
ATOM 1215 C CA . LYS A 1 153 ? -11.899 2.141 -1.711 1.00 97.94 153 LYS A CA 1
ATOM 1216 C C . LYS A 1 153 ? -10.827 3.132 -2.176 1.00 97.94 153 LYS A C 1
ATOM 1218 O O . LYS A 1 153 ? -9.640 2.885 -1.970 1.00 97.94 153 LYS A O 1
ATOM 1223 N N . LEU A 1 154 ? -11.226 4.240 -2.805 1.00 98.38 154 LEU A N 1
ATOM 1224 C CA . LEU A 1 154 ? -10.281 5.265 -3.250 1.00 98.38 154 LEU A CA 1
ATOM 1225 C C . LEU A 1 154 ? -9.623 5.958 -2.054 1.00 98.38 154 LEU A C 1
ATOM 1227 O O . LEU A 1 154 ? -8.404 6.093 -2.045 1.00 98.38 154 LEU A O 1
ATOM 1231 N N . PHE A 1 155 ? -10.399 6.312 -1.027 1.00 98.56 155 PHE A N 1
ATOM 1232 C CA . PHE A 1 155 ? -9.872 6.905 0.204 1.00 98.56 155 PHE A CA 1
ATOM 1233 C C . PHE A 1 155 ? -8.790 6.029 0.833 1.00 98.56 155 PHE A C 1
ATOM 1235 O O . PHE A 1 155 ? -7.687 6.501 1.090 1.00 98.56 155 PHE A O 1
ATOM 1242 N N . LEU A 1 156 ? -9.066 4.735 1.007 1.00 98.50 156 LEU A N 1
ATO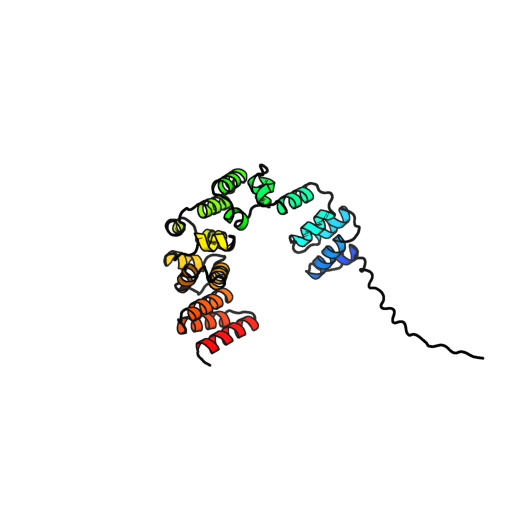M 1243 C CA . LEU A 1 156 ? -8.113 3.784 1.576 1.00 98.50 156 LEU A CA 1
ATOM 1244 C C . LEU A 1 156 ? -6.883 3.592 0.685 1.00 98.50 156 LEU A C 1
ATOM 1246 O O . LEU A 1 156 ? -5.769 3.517 1.200 1.00 98.50 156 LEU A O 1
ATOM 1250 N N . ARG A 1 157 ? -7.047 3.552 -0.645 1.00 98.31 157 ARG A N 1
ATOM 1251 C CA . ARG A 1 157 ? -5.919 3.484 -1.589 1.00 98.31 157 ARG A CA 1
ATOM 1252 C C . ARG A 1 157 ? -5.015 4.711 -1.470 1.00 98.31 157 ARG A C 1
ATOM 1254 O O . ARG A 1 157 ? -3.796 4.555 -1.401 1.00 98.31 157 ARG A O 1
ATOM 1261 N N . VAL A 1 158 ? -5.592 5.914 -1.446 1.00 98.56 158 VAL A N 1
ATOM 1262 C CA . VAL A 1 158 ? -4.824 7.163 -1.356 1.00 98.56 158 VAL A CA 1
ATOM 1263 C C . VAL A 1 158 ? -4.182 7.297 0.022 1.00 98.56 158 VAL A C 1
ATOM 1265 O O . VAL A 1 158 ? -2.992 7.590 0.107 1.00 98.56 158 VAL A O 1
ATOM 1268 N N . PHE A 1 159 ? -4.920 7.011 1.096 1.00 98.50 159 PHE A N 1
ATOM 1269 C CA . PHE A 1 159 ? -4.390 7.007 2.455 1.00 98.50 159 PHE A CA 1
ATOM 1270 C C . PHE A 1 159 ? -3.204 6.045 2.574 1.00 98.50 159 PHE A C 1
ATOM 1272 O O . PHE A 1 159 ? -2.097 6.481 2.870 1.00 98.50 159 PHE A O 1
ATOM 1279 N N . ASN A 1 160 ? -3.393 4.755 2.276 1.00 98.38 160 ASN A N 1
ATOM 1280 C CA . ASN A 1 160 ? -2.351 3.735 2.447 1.00 98.38 160 ASN A CA 1
ATOM 1281 C C . ASN A 1 160 ? -1.150 3.941 1.518 1.00 98.38 160 ASN A C 1
ATOM 1283 O O . ASN A 1 160 ? -0.038 3.546 1.858 1.00 98.38 160 ASN A O 1
ATOM 1287 N N . GLY A 1 161 ? -1.369 4.542 0.348 1.00 97.81 161 GLY A N 1
ATOM 1288 C CA . GLY A 1 161 ? -0.305 4.840 -0.602 1.00 97.81 161 GLY A CA 1
ATOM 1289 C C . GLY A 1 161 ? 0.469 6.123 -0.297 1.00 97.81 161 GLY A C 1
ATOM 1290 O O . GLY A 1 161 ? 1.542 6.303 -0.866 1.00 97.81 161 GLY A O 1
ATOM 1291 N N . SER A 1 162 ? -0.055 7.017 0.546 1.00 97.81 162 SER A N 1
ATOM 1292 C CA . SER A 1 162 ? 0.562 8.316 0.847 1.00 97.81 162 SER A CA 1
ATOM 1293 C C . SER A 1 162 ? 1.705 8.198 1.851 1.00 97.81 162 SER A C 1
ATOM 1295 O O . SER A 1 162 ? 1.710 7.329 2.723 1.00 97.81 162 SER A O 1
ATOM 1297 N N . TYR A 1 163 ? 2.659 9.130 1.784 1.00 95.81 163 TYR A N 1
ATOM 1298 C CA . TYR A 1 163 ? 3.687 9.238 2.820 1.00 95.81 163 TYR A CA 1
ATOM 1299 C C . TYR A 1 163 ? 3.086 9.649 4.170 1.00 95.81 163 TYR A C 1
ATOM 1301 O O . TYR A 1 163 ? 2.054 10.320 4.222 1.00 95.81 163 TYR A O 1
ATOM 1309 N N . GLY A 1 164 ? 3.757 9.280 5.268 1.00 95.75 164 GLY A N 1
ATOM 1310 C CA . GLY A 1 164 ? 3.285 9.536 6.636 1.00 95.75 164 GLY A CA 1
ATOM 1311 C C . GLY A 1 164 ? 2.947 11.004 6.902 1.00 95.75 164 GLY A C 1
ATOM 1312 O O . GLY A 1 164 ? 1.859 11.302 7.384 1.00 95.75 164 GLY A O 1
ATOM 1313 N N . THR A 1 165 ? 3.813 11.928 6.480 1.00 94.94 165 THR A N 1
ATOM 1314 C CA . THR A 1 165 ? 3.588 13.379 6.610 1.00 94.94 165 THR A CA 1
ATOM 1315 C C . THR A 1 165 ? 2.311 13.843 5.903 1.00 94.94 165 THR A C 1
ATOM 1317 O O . THR A 1 165 ? 1.516 14.589 6.474 1.00 94.94 165 THR A O 1
ATOM 1320 N N . SER A 1 166 ? 2.057 13.357 4.687 1.00 95.12 166 SER A N 1
ATOM 1321 C CA . SER A 1 166 ? 0.823 13.650 3.951 1.00 95.12 166 SER A CA 1
ATOM 1322 C C . SER A 1 166 ? -0.409 13.008 4.588 1.00 95.12 166 SER A C 1
ATOM 1324 O O . SER A 1 166 ? -1.451 13.663 4.650 1.00 95.12 166 SER A O 1
ATOM 1326 N N . ARG A 1 167 ? -0.293 11.779 5.120 1.00 96.62 167 ARG A N 1
ATOM 1327 C CA . ARG A 1 167 ? -1.378 11.124 5.871 1.00 96.62 167 ARG A CA 1
ATOM 1328 C C . ARG A 1 167 ? -1.803 11.964 7.072 1.00 96.62 167 ARG A C 1
ATOM 1330 O O . ARG A 1 167 ? -2.980 12.293 7.193 1.00 96.62 167 ARG A O 1
ATOM 1337 N N . ARG A 1 168 ? -0.844 12.364 7.911 1.00 96.31 168 ARG A N 1
ATOM 1338 C CA . ARG A 1 168 ? -1.077 13.178 9.117 1.00 96.31 168 ARG A CA 1
ATOM 1339 C C . ARG A 1 168 ? -1.779 14.492 8.797 1.00 96.31 168 ARG A C 1
ATOM 1341 O O . ARG A 1 168 ? -2.765 14.832 9.442 1.00 96.31 168 ARG A O 1
ATOM 1348 N N . ARG A 1 169 ? -1.316 15.185 7.753 1.00 95.00 169 ARG A N 1
ATOM 1349 C CA . ARG A 1 169 ? -1.867 16.481 7.339 1.00 95.00 169 ARG A CA 1
ATOM 1350 C C . ARG A 1 169 ? -3.297 16.389 6.803 1.00 95.00 169 ARG A C 1
ATOM 1352 O O . ARG A 1 169 ? -4.106 17.251 7.115 1.00 95.00 169 ARG A O 1
ATOM 1359 N N . GLN A 1 170 ? -3.599 15.397 5.964 1.00 95.81 170 GLN A N 1
ATOM 1360 C CA . GLN A 1 170 ? -4.849 15.387 5.187 1.00 95.81 170 GLN A CA 1
ATOM 1361 C C . GLN A 1 170 ? -5.934 14.469 5.760 1.00 95.81 170 GLN A C 1
ATOM 1363 O O . GLN A 1 170 ? -7.116 14.727 5.563 1.00 95.81 170 GLN A O 1
ATOM 1368 N N . PHE A 1 171 ? -5.556 13.397 6.458 1.00 97.44 171 PHE A N 1
ATOM 1369 C CA . PHE A 1 171 ? -6.475 12.307 6.801 1.00 97.44 171 PHE A CA 1
ATOM 1370 C C . PHE A 1 171 ? -6.784 12.206 8.298 1.00 97.44 171 PHE A C 1
ATOM 1372 O O . PHE A 1 171 ? -7.618 11.392 8.690 1.00 97.44 171 PHE A O 1
ATOM 1379 N N . ASN A 1 172 ? -6.155 13.024 9.150 1.00 97.62 172 ASN A N 1
ATOM 1380 C CA . ASN A 1 172 ? -6.386 13.003 10.596 1.00 97.62 172 ASN A CA 1
ATOM 1381 C C . ASN A 1 172 ? -7.672 13.746 11.006 1.00 97.62 172 ASN A C 1
ATOM 1383 O O . ASN A 1 172 ? -7.654 14.758 11.713 1.00 97.62 172 ASN A O 1
ATOM 1387 N N . PHE A 1 173 ? -8.812 13.239 10.555 1.00 97.62 173 PHE A N 1
ATOM 1388 C CA . PHE A 1 173 ? -10.140 13.704 10.939 1.00 97.62 173 PHE A CA 1
ATOM 1389 C C . PHE A 1 173 ? -11.050 12.507 11.232 1.00 97.62 173 PHE A C 1
ATOM 1391 O O . PHE A 1 173 ? -10.622 11.356 11.182 1.00 97.62 173 PHE A O 1
ATOM 1398 N N . ILE A 1 174 ? -12.299 12.785 11.598 1.00 97.94 174 ILE A N 1
ATOM 1399 C CA . ILE A 1 174 ? -13.297 11.771 11.938 1.00 97.94 174 ILE A CA 1
ATOM 1400 C C . ILE A 1 174 ? -14.327 11.740 10.804 1.00 97.94 174 ILE A C 1
ATOM 1402 O O . ILE A 1 174 ? -15.142 12.662 10.732 1.00 97.94 174 ILE A O 1
ATOM 1406 N N . PRO A 1 175 ? -14.297 10.733 9.913 1.00 97.56 175 PRO A N 1
ATOM 1407 C CA . PRO A 1 175 ? -15.385 10.506 8.971 1.00 97.56 175 PRO A CA 1
ATOM 1408 C C . PRO A 1 175 ? -16.696 10.189 9.706 1.00 97.56 175 PRO A C 1
ATOM 1410 O O . PRO A 1 175 ? -16.689 9.746 10.858 1.00 97.56 175 PRO A O 1
ATOM 1413 N N . ASP A 1 176 ? -17.824 10.428 9.042 1.00 96.94 176 ASP A N 1
ATOM 1414 C CA . ASP A 1 176 ? -19.142 10.084 9.563 1.00 96.94 176 ASP A CA 1
ATOM 1415 C C . ASP A 1 176 ? -19.341 8.565 9.643 1.00 96.94 176 ASP A C 1
ATOM 1417 O O . ASP A 1 176 ? -18.583 7.770 9.079 1.00 96.94 176 ASP A O 1
ATOM 1421 N N . TYR A 1 177 ? -20.339 8.169 10.428 1.00 96.19 177 TYR A N 1
ATOM 1422 C CA . TYR A 1 177 ? -20.574 6.774 10.773 1.00 96.19 177 TYR A CA 1
ATOM 1423 C C . TYR A 1 177 ? -20.802 5.897 9.534 1.00 96.19 177 TYR A C 1
ATOM 1425 O O . TYR A 1 177 ? -20.142 4.868 9.390 1.00 96.19 177 TYR A O 1
ATOM 1433 N N . ASP A 1 178 ? -21.652 6.336 8.604 1.00 96.25 178 ASP A N 1
ATOM 1434 C CA . ASP A 1 178 ? -21.982 5.579 7.392 1.00 96.25 178 ASP A CA 1
ATOM 1435 C C . ASP A 1 178 ? -20.769 5.410 6.475 1.00 96.25 178 ASP A C 1
ATOM 1437 O O . ASP A 1 178 ? -20.568 4.357 5.861 1.00 96.25 178 ASP A O 1
ATOM 1441 N N . TYR A 1 179 ? -19.919 6.436 6.373 1.00 97.69 179 TYR A N 1
ATOM 1442 C CA . TYR A 1 179 ? -18.666 6.323 5.639 1.00 97.69 179 TYR A CA 1
ATOM 1443 C C . TYR A 1 179 ? -17.712 5.325 6.300 1.00 97.69 179 TYR A C 1
ATOM 1445 O O . TYR A 1 179 ? -17.111 4.511 5.598 1.00 97.69 179 TYR A O 1
ATOM 1453 N N . LEU A 1 180 ? -17.598 5.342 7.632 1.00 96.94 180 LEU A N 1
ATOM 1454 C CA . LEU A 1 180 ? -16.757 4.405 8.383 1.00 96.94 180 LEU A CA 1
ATOM 1455 C C . LEU A 1 180 ? -17.209 2.951 8.218 1.00 96.94 180 LEU A C 1
ATOM 1457 O O . LEU A 1 180 ? -16.354 2.089 8.011 1.00 96.94 180 LEU A O 1
ATOM 1461 N N . GLN A 1 181 ? -18.518 2.669 8.252 1.00 95.88 181 GLN A N 1
ATOM 1462 C CA . GLN A 1 181 ? -19.005 1.302 8.032 1.00 95.88 181 GLN A CA 1
ATOM 1463 C C . GLN A 1 181 ? -18.656 0.821 6.618 1.00 95.88 181 GLN A C 1
ATOM 1465 O O . GLN A 1 181 ? -18.105 -0.264 6.451 1.00 95.88 181 GLN A O 1
ATOM 1470 N N . ARG A 1 182 ? -18.854 1.658 5.590 1.00 96.25 182 ARG A N 1
ATOM 1471 C CA . ARG A 1 182 ? -18.467 1.295 4.213 1.00 96.25 182 ARG A CA 1
ATOM 1472 C C . ARG A 1 182 ? -16.951 1.193 4.021 1.00 96.25 182 ARG A C 1
ATOM 1474 O O . ARG A 1 182 ? -16.495 0.426 3.177 1.00 96.25 182 ARG A O 1
ATOM 1481 N N . MET A 1 183 ? -16.154 1.953 4.777 1.00 96.25 183 MET A N 1
ATOM 1482 C CA . MET A 1 183 ? -14.699 1.780 4.806 1.00 96.25 183 MET A CA 1
ATOM 1483 C C . MET A 1 183 ? -14.313 0.406 5.339 1.00 96.25 183 MET A C 1
ATOM 1485 O O . MET A 1 183 ? -13.424 -0.206 4.758 1.00 96.25 183 MET A O 1
ATOM 1489 N N . ALA A 1 184 ? -14.972 -0.084 6.390 1.00 95.94 184 ALA A N 1
ATOM 1490 C CA . ALA A 1 184 ? -14.672 -1.384 6.989 1.00 95.94 184 ALA A CA 1
ATOM 1491 C C . ALA A 1 184 ? -14.841 -2.560 6.013 1.00 95.94 184 ALA A C 1
ATOM 1493 O O . ALA A 1 184 ? -14.157 -3.573 6.137 1.00 95.94 184 ALA A O 1
ATOM 1494 N N . GLU A 1 185 ? -15.704 -2.413 5.007 1.00 94.38 185 GLU A N 1
ATOM 1495 C CA . GLU A 1 185 ? -15.923 -3.420 3.964 1.00 94.38 185 GLU A CA 1
ATOM 1496 C C . GLU A 1 185 ? -14.963 -3.298 2.769 1.00 94.38 185 GLU A C 1
ATOM 1498 O O . GLU A 1 185 ? -14.896 -4.193 1.924 1.00 94.38 185 GLU A O 1
ATOM 1503 N N . ALA A 1 186 ? -14.232 -2.187 2.658 1.00 95.50 186 ALA A N 1
ATOM 1504 C CA . ALA A 1 186 ? -13.423 -1.884 1.488 1.00 95.50 186 ALA A CA 1
ATOM 1505 C C . ALA A 1 186 ? -11.977 -2.419 1.609 1.00 95.50 186 ALA A C 1
ATOM 1507 O O . ALA A 1 186 ? -11.378 -2.412 2.691 1.00 95.50 186 ALA A O 1
ATOM 1508 N N . PRO A 1 187 ? -11.349 -2.829 0.487 1.00 95.19 187 PRO A N 1
ATOM 1509 C CA . PRO A 1 187 ? -9.958 -3.268 0.489 1.00 95.19 187 PRO A CA 1
ATOM 1510 C C . PRO A 1 187 ? -9.006 -2.204 1.045 1.00 95.19 187 PRO A C 1
ATOM 1512 O O . PRO A 1 187 ? -9.081 -1.028 0.688 1.00 95.19 187 PRO A O 1
ATOM 1515 N N . GLY A 1 188 ? -8.065 -2.640 1.882 1.00 96.25 188 GLY A N 1
ATOM 1516 C CA . GLY A 1 188 ? -7.069 -1.768 2.508 1.00 96.25 188 GLY A CA 1
ATOM 1517 C C . GLY A 1 188 ? -7.495 -1.179 3.855 1.00 96.25 188 GLY A C 1
ATOM 1518 O O . GLY A 1 188 ? -6.693 -0.475 4.469 1.00 96.25 188 GLY A O 1
ATOM 1519 N N . PHE A 1 189 ? -8.698 -1.483 4.352 1.00 97.44 189 PHE A N 1
ATOM 1520 C CA . PHE A 1 189 ? -9.143 -1.020 5.667 1.00 97.44 189 PHE A CA 1
ATOM 1521 C C . PHE A 1 189 ? -8.224 -1.488 6.799 1.00 97.44 189 PHE A C 1
ATOM 1523 O O . PHE A 1 189 ? -7.740 -0.658 7.563 1.00 97.44 189 PHE A O 1
ATOM 1530 N N . THR A 1 190 ? -7.891 -2.783 6.852 1.00 96.62 190 THR A N 1
ATOM 1531 C CA . THR A 1 190 ? -6.958 -3.343 7.845 1.00 96.62 190 THR A CA 1
ATOM 1532 C C . THR A 1 190 ? -5.622 -2.591 7.854 1.00 96.62 190 THR A C 1
ATOM 1534 O O . THR A 1 190 ? -5.147 -2.181 8.910 1.00 96.62 190 THR A O 1
ATOM 1537 N N . SER A 1 191 ? -5.044 -2.315 6.679 1.00 97.19 191 SER A N 1
ATOM 1538 C CA . SER A 1 191 ? -3.801 -1.536 6.564 1.00 97.19 191 SER A CA 1
ATOM 1539 C C . SER A 1 191 ? -3.950 -0.095 7.055 1.00 97.19 191 SER A C 1
ATOM 1541 O O . SER A 1 191 ? -3.008 0.453 7.639 1.00 97.19 191 SER A O 1
ATOM 1543 N N . ALA A 1 192 ? -5.123 0.508 6.850 1.00 97.62 192 ALA A N 1
ATOM 1544 C CA . ALA A 1 192 ? -5.392 1.861 7.304 1.00 97.62 192 ALA A CA 1
ATOM 1545 C C . ALA A 1 192 ? -5.532 1.933 8.828 1.00 97.62 192 ALA A C 1
ATOM 1547 O O . ALA A 1 192 ? -4.937 2.811 9.451 1.00 97.62 192 ALA A O 1
ATOM 1548 N N . VAL A 1 193 ? -6.248 0.974 9.425 1.00 96.94 193 VAL A N 1
ATOM 1549 C CA . VAL A 1 193 ? -6.377 0.819 10.880 1.00 96.94 193 VAL A CA 1
ATOM 1550 C C . VAL A 1 193 ? -5.005 0.661 11.521 1.00 96.94 193 VAL A C 1
ATOM 1552 O O . VAL A 1 193 ? -4.671 1.429 12.418 1.00 96.94 193 VAL A O 1
ATOM 1555 N N . MET A 1 194 ? -4.185 -0.267 11.020 1.00 96.50 194 MET A N 1
ATOM 1556 C CA . MET A 1 194 ? -2.822 -0.467 11.516 1.00 96.50 194 MET A CA 1
ATOM 1557 C C . MET A 1 194 ? -1.999 0.820 11.438 1.00 96.50 194 MET A C 1
ATOM 1559 O O . MET A 1 194 ? -1.479 1.283 12.446 1.00 96.50 194 MET A O 1
ATOM 1563 N N . SER A 1 195 ? -1.960 1.451 10.258 1.00 96.44 195 SER A N 1
ATOM 1564 C CA . SER A 1 195 ? -1.196 2.686 10.059 1.00 96.44 195 SER A CA 1
ATOM 1565 C C . SER A 1 195 ? -1.644 3.809 10.997 1.00 96.44 195 SER A C 1
ATOM 1567 O O . SER A 1 195 ? -0.805 4.569 11.464 1.00 96.44 195 SER A O 1
ATOM 1569 N N . ALA A 1 196 ? -2.947 3.936 11.265 1.00 96.06 196 ALA A N 1
ATOM 1570 C CA . ALA A 1 196 ? -3.475 4.968 12.154 1.00 96.06 196 ALA A CA 1
ATOM 1571 C C . ALA A 1 196 ? -3.202 4.680 13.639 1.00 96.06 196 ALA A C 1
ATOM 1573 O O . ALA A 1 196 ? -3.108 5.612 14.431 1.00 96.06 196 ALA A O 1
ATOM 1574 N N . ILE A 1 197 ? -3.102 3.409 14.033 1.00 93.75 197 ILE A N 1
ATOM 1575 C CA . ILE A 1 197 ? -2.791 3.013 15.414 1.00 93.75 197 ILE A CA 1
ATOM 1576 C C . ILE A 1 197 ? -1.298 3.163 15.703 1.00 93.75 197 ILE A C 1
ATOM 1578 O O . ILE A 1 197 ? -0.944 3.681 16.766 1.00 93.75 197 ILE A O 1
ATOM 1582 N N . ASP A 1 198 ? -0.457 2.722 14.765 1.00 93.38 198 ASP A N 1
ATOM 1583 C CA . ASP A 1 198 ? 1.004 2.758 14.876 1.00 93.38 198 ASP A CA 1
ATOM 1584 C C . ASP A 1 198 ? 1.531 4.203 14.819 1.00 93.38 198 ASP A C 1
ATOM 1586 O O . ASP A 1 198 ? 2.520 4.541 15.469 1.00 93.38 198 ASP A O 1
ATOM 1590 N N . ASP A 1 199 ? 0.851 5.083 14.077 1.00 93.25 199 ASP A N 1
ATOM 1591 C CA . ASP A 1 199 ? 1.176 6.505 13.990 1.00 93.25 199 ASP A CA 1
ATOM 1592 C C . ASP A 1 199 ? 0.372 7.325 15.011 1.00 93.25 199 ASP A C 1
ATOM 1594 O O . ASP A 1 199 ? -0.791 7.669 14.792 1.00 93.25 199 ASP A O 1
ATOM 1598 N N . GLY A 1 200 ? 1.003 7.685 16.133 1.00 89.69 200 GLY A N 1
ATOM 1599 C CA . GLY A 1 200 ? 0.361 8.449 17.211 1.00 89.69 200 GLY A CA 1
ATOM 1600 C C . GLY A 1 200 ? -0.239 9.796 16.781 1.00 89.69 200 GLY A C 1
ATOM 1601 O O . GLY A 1 200 ? -1.174 10.277 17.424 1.00 89.69 200 GLY A O 1
ATOM 1602 N N . GLU A 1 201 ? 0.233 10.380 15.676 1.00 96.00 201 GLU A N 1
ATOM 1603 C CA . GLU A 1 201 ? -0.287 11.640 15.133 1.00 96.00 201 GLU A CA 1
ATOM 1604 C C . GLU A 1 201 ? -1.614 11.472 14.373 1.00 96.00 201 GLU A C 1
ATOM 1606 O O . GLU A 1 201 ? -2.305 12.457 14.124 1.00 96.00 201 GLU A O 1
ATOM 1611 N N . LEU A 1 202 ? -2.033 10.242 14.057 1.00 97.00 202 LEU A N 1
ATOM 1612 C CA . LEU A 1 202 ? -3.324 9.929 13.425 1.00 97.00 202 LEU A CA 1
ATOM 1613 C C . LEU A 1 202 ? -4.436 9.636 14.448 1.00 97.00 202 LEU A C 1
ATOM 1615 O O . LEU A 1 202 ? -5.382 8.889 14.182 1.00 97.00 202 LEU A O 1
ATOM 1619 N N . SER A 1 203 ? -4.346 10.240 15.635 1.00 95.62 203 SER A N 1
ATOM 1620 C CA . SER A 1 203 ? -5.205 9.951 16.788 1.00 95.62 203 SER A CA 1
ATOM 1621 C C . SER A 1 203 ? -6.709 10.111 16.525 1.00 95.62 203 SER A C 1
ATOM 1623 O O . SER A 1 203 ? -7.499 9.315 17.049 1.00 95.62 203 SER A O 1
ATOM 1625 N N . ARG A 1 204 ? -7.119 11.081 15.692 1.00 97.38 204 ARG A N 1
ATOM 1626 C CA . ARG A 1 204 ? -8.533 11.340 15.358 1.00 97.38 204 ARG A CA 1
ATOM 1627 C C . ARG A 1 204 ? -9.088 10.265 14.434 1.00 97.38 204 ARG A C 1
ATOM 1629 O O . ARG A 1 204 ? -10.165 9.738 14.706 1.00 97.38 204 ARG A O 1
ATOM 1636 N N . LEU A 1 205 ? -8.334 9.889 13.401 1.00 97.56 205 LEU A N 1
ATOM 1637 C CA . LEU A 1 205 ? -8.727 8.809 12.496 1.00 97.56 205 LEU A CA 1
ATOM 1638 C C . LEU A 1 205 ? -8.727 7.457 13.220 1.00 97.56 205 LEU A C 1
ATOM 1640 O O . LEU A 1 205 ? -9.692 6.700 13.131 1.00 97.56 205 LEU A O 1
ATOM 1644 N N . ALA A 1 206 ? -7.697 7.189 14.027 1.00 97.00 206 ALA A N 1
ATOM 1645 C CA . ALA A 1 206 ? -7.662 6.013 14.888 1.00 97.00 206 ALA A CA 1
ATOM 1646 C C . ALA A 1 206 ? -8.869 5.986 15.837 1.00 97.00 206 ALA A C 1
ATOM 1648 O O . ALA A 1 206 ? -9.464 4.936 16.056 1.00 97.00 206 ALA A O 1
ATOM 1649 N N . TRP A 1 207 ? -9.283 7.133 16.384 1.00 96.31 207 TRP A N 1
ATOM 1650 C CA . TRP A 1 207 ? -10.480 7.194 17.223 1.00 96.31 207 TRP A CA 1
ATOM 1651 C C . TRP A 1 207 ? -11.747 6.899 16.421 1.00 96.31 207 TRP A C 1
ATOM 1653 O O . TRP A 1 207 ? -12.589 6.134 16.892 1.00 96.31 207 TRP A O 1
ATOM 1663 N N . ALA A 1 208 ? -11.855 7.420 15.198 1.00 97.06 208 ALA A N 1
ATOM 1664 C CA . ALA A 1 208 ? -12.978 7.152 14.308 1.00 97.06 208 ALA A CA 1
ATOM 1665 C C . ALA A 1 208 ? -13.158 5.647 14.050 1.00 97.06 208 ALA A C 1
ATOM 1667 O O . ALA A 1 208 ? -14.270 5.139 14.166 1.00 97.06 208 ALA A O 1
ATOM 1668 N N . PHE A 1 209 ? -12.069 4.900 13.839 1.00 96.44 209 PHE A N 1
ATOM 1669 C CA . PHE A 1 209 ? -12.134 3.444 13.652 1.00 96.44 209 PHE A CA 1
ATOM 1670 C C . PHE A 1 209 ? -12.706 2.672 14.848 1.00 96.44 209 PHE A C 1
ATOM 1672 O O . PHE A 1 209 ? -13.192 1.560 14.670 1.00 96.44 209 PHE A O 1
ATOM 1679 N N . THR A 1 210 ? -12.736 3.249 16.055 1.00 94.50 210 THR A N 1
ATOM 1680 C CA . THR A 1 210 ? -13.415 2.607 17.197 1.00 94.50 210 THR A CA 1
ATOM 1681 C C . THR A 1 210 ? -14.939 2.604 17.109 1.00 94.50 210 THR A C 1
ATOM 1683 O O . THR A 1 210 ? -15.580 1.983 17.956 1.00 94.50 210 THR A O 1
ATOM 1686 N N . LYS A 1 211 ? -15.507 3.299 16.120 1.00 94.69 211 LYS A N 1
ATOM 1687 C CA . LYS A 1 211 ? -16.948 3.365 15.847 1.00 94.69 211 LYS A CA 1
ATOM 1688 C C . LYS A 1 211 ? -17.408 2.375 14.772 1.00 94.69 211 LYS A C 1
ATOM 1690 O O . LYS A 1 211 ? -18.554 2.434 14.346 1.00 94.69 211 LYS A O 1
ATOM 1695 N N . VAL A 1 212 ? -16.512 1.521 14.277 1.00 94.31 212 VAL A N 1
ATOM 1696 C CA . VAL A 1 212 ? -16.890 0.450 13.351 1.00 94.31 212 VAL A CA 1
ATOM 1697 C C . VAL A 1 212 ? -17.567 -0.667 14.139 1.00 94.31 212 VAL A C 1
ATOM 1699 O O . VAL A 1 212 ? -16.971 -1.253 15.052 1.00 94.31 212 VAL A O 1
ATOM 1702 N N . ASP A 1 213 ? -18.811 -0.955 13.770 1.00 89.38 213 ASP A N 1
ATOM 1703 C CA . ASP A 1 213 ? -19.666 -1.883 14.505 1.00 89.38 213 ASP A CA 1
ATOM 1704 C C . ASP A 1 213 ? -19.752 -3.222 13.781 1.00 89.38 213 ASP A C 1
ATOM 1706 O O . ASP A 1 213 ? -19.513 -4.271 14.400 1.00 89.38 213 ASP A O 1
ATOM 1710 N N . ASP A 1 214 ? -19.998 -3.190 12.465 1.00 85.44 214 ASP A N 1
ATOM 1711 C CA . ASP A 1 214 ? -19.984 -4.399 11.651 1.00 85.44 214 ASP A CA 1
ATOM 1712 C C . ASP A 1 214 ? -18.551 -4.811 11.310 1.00 85.44 214 ASP A C 1
ATOM 1714 O O . ASP A 1 214 ? -17.901 -4.321 10.389 1.00 85.44 214 ASP A O 1
ATOM 1718 N N . VAL A 1 215 ? -18.063 -5.767 12.090 1.00 87.38 215 VAL A N 1
ATOM 1719 C CA . VAL A 1 215 ? -16.741 -6.368 11.922 1.00 87.38 215 VAL A CA 1
ATOM 1720 C C . VAL A 1 215 ? -16.817 -7.789 11.356 1.00 87.38 215 VAL A C 1
ATOM 1722 O O . VAL A 1 215 ? -15.815 -8.506 11.336 1.00 87.38 215 VAL A O 1
ATOM 1725 N N . LYS A 1 216 ? -17.996 -8.243 10.900 1.00 86.00 216 LYS A N 1
ATOM 1726 C CA . LYS A 1 216 ? -18.203 -9.636 10.461 1.00 86.00 216 LYS A CA 1
ATOM 1727 C C . LYS A 1 216 ? -17.338 -10.001 9.263 1.00 86.00 216 LYS A C 1
ATOM 1729 O O . LYS A 1 216 ? -16.871 -11.135 9.191 1.00 86.00 216 LYS A O 1
ATOM 1734 N N . LYS A 1 217 ? -17.079 -9.054 8.362 1.00 87.25 217 LYS A N 1
ATOM 1735 C CA . LYS A 1 217 ? -16.264 -9.261 7.153 1.00 87.25 217 LYS A CA 1
ATOM 1736 C C . LYS A 1 217 ? -14.767 -9.015 7.366 1.00 87.25 217 LYS A C 1
ATOM 1738 O O . LYS A 1 217 ? -13.982 -9.322 6.476 1.00 87.25 217 LYS A O 1
ATOM 1743 N N . LEU A 1 218 ? -14.360 -8.502 8.531 1.00 92.81 218 LEU A N 1
ATOM 1744 C CA . LEU A 1 218 ? -12.951 -8.228 8.803 1.00 92.81 218 LEU A CA 1
ATOM 1745 C C . LEU A 1 218 ? -12.149 -9.515 8.982 1.00 92.81 218 LEU A C 1
ATOM 1747 O O . LEU A 1 218 ? -12.615 -10.489 9.589 1.00 92.81 218 LEU A O 1
ATOM 1751 N N . ASP A 1 219 ? -10.928 -9.480 8.460 1.00 93.81 219 ASP A N 1
ATOM 1752 C CA . ASP A 1 219 ? -9.924 -10.511 8.670 1.00 93.81 219 ASP A CA 1
ATOM 1753 C C . ASP A 1 219 ? -9.435 -10.518 10.142 1.00 93.81 219 ASP A C 1
ATOM 1755 O O . ASP A 1 219 ? -9.648 -9.540 10.873 1.00 93.81 219 ASP A O 1
ATOM 1759 N N . PRO A 1 220 ? -8.789 -11.608 10.603 1.00 96.31 220 PRO A N 1
ATOM 1760 C CA . PRO A 1 220 ? -8.281 -11.712 11.973 1.00 96.31 220 PRO A CA 1
ATOM 1761 C C . PRO A 1 220 ? -7.395 -10.533 12.383 1.00 96.31 220 PRO A C 1
ATOM 1763 O O . PRO A 1 220 ? -7.529 -9.994 13.477 1.00 96.31 220 PRO A O 1
ATOM 1766 N N . ARG A 1 221 ? -6.527 -10.064 11.484 1.00 96.31 221 ARG A N 1
ATOM 1767 C CA . ARG A 1 221 ? -5.595 -8.972 11.760 1.00 96.31 221 ARG A CA 1
ATOM 1768 C C . ARG A 1 221 ? -6.339 -7.649 11.938 1.00 96.31 221 ARG A C 1
ATOM 1770 O O . ARG A 1 221 ? -6.051 -6.918 12.880 1.00 96.31 221 ARG A O 1
ATOM 1777 N N . GLY A 1 222 ? -7.319 -7.347 11.089 1.00 95.88 222 GLY A N 1
ATOM 1778 C CA . GLY A 1 222 ? -8.178 -6.169 11.237 1.00 95.88 222 GLY A CA 1
ATOM 1779 C C . GLY A 1 222 ? -8.903 -6.153 12.584 1.00 95.88 222 GLY A C 1
ATOM 1780 O O . GLY A 1 222 ? -8.889 -5.138 13.282 1.00 95.88 222 GLY A O 1
ATOM 1781 N N . LEU A 1 223 ? -9.463 -7.298 12.989 1.00 97.12 223 LEU A N 1
ATOM 1782 C CA . LEU A 1 223 ? -10.104 -7.475 14.297 1.00 97.12 223 LEU A CA 1
ATOM 1783 C C . LEU A 1 223 ? -9.122 -7.245 15.451 1.00 97.12 223 LEU A C 1
ATOM 1785 O O . LEU A 1 223 ? -9.423 -6.474 16.361 1.00 97.12 223 LEU A O 1
ATOM 1789 N N . PHE A 1 224 ? -7.937 -7.855 15.387 1.00 97.69 224 PHE A N 1
ATOM 1790 C CA . PHE A 1 224 ? -6.896 -7.711 16.402 1.00 97.69 224 PHE A CA 1
ATOM 1791 C C . PHE A 1 224 ? -6.492 -6.248 16.615 1.00 97.69 224 PHE A C 1
ATOM 1793 O O . PHE A 1 224 ? -6.511 -5.748 17.740 1.00 97.69 224 PHE A O 1
ATOM 1800 N N . TYR A 1 225 ? -6.181 -5.529 15.534 1.00 97.19 225 TYR A N 1
ATOM 1801 C CA . TYR A 1 225 ? -5.768 -4.130 15.632 1.00 97.19 225 TYR A CA 1
ATOM 1802 C C . TYR A 1 225 ? -6.911 -3.220 16.096 1.00 97.19 225 TYR A C 1
ATOM 1804 O O . TYR A 1 225 ? -6.676 -2.320 16.902 1.00 97.19 225 TYR A O 1
ATOM 1812 N N . LEU A 1 226 ? -8.161 -3.466 15.686 1.00 96.94 226 LEU A N 1
ATOM 1813 C CA . LEU A 1 226 ? -9.299 -2.765 16.288 1.00 96.94 226 LEU A CA 1
ATOM 1814 C C . LEU A 1 226 ? -9.406 -3.055 17.792 1.00 96.94 226 LEU A C 1
ATOM 1816 O O . LEU A 1 226 ? -9.674 -2.130 18.556 1.00 96.94 226 LEU A O 1
ATOM 1820 N N . GLY A 1 227 ? -9.141 -4.288 18.232 1.00 96.81 227 GLY A N 1
ATOM 1821 C CA . GLY A 1 227 ? -9.074 -4.655 19.649 1.00 96.81 227 GLY A CA 1
ATOM 1822 C C . GLY A 1 227 ? -8.046 -3.822 20.417 1.00 96.81 227 GLY A C 1
ATOM 1823 O O . GLY A 1 227 ? -8.395 -3.178 21.408 1.00 96.81 227 GLY A O 1
ATOM 1824 N N . LEU A 1 228 ? -6.813 -3.723 19.905 1.00 96.31 228 LEU A N 1
ATOM 1825 C CA . LEU A 1 228 ? -5.768 -2.857 20.474 1.00 96.31 228 LEU A CA 1
ATOM 1826 C C . LEU A 1 228 ? -6.218 -1.392 20.544 1.00 96.31 228 LEU A C 1
ATOM 1828 O O . LEU A 1 228 ? -6.007 -0.700 21.541 1.00 96.31 228 LEU A O 1
ATOM 1832 N N . ASN A 1 229 ? -6.881 -0.917 19.492 1.00 95.88 229 ASN A N 1
ATOM 1833 C CA . ASN A 1 229 ? -7.364 0.454 19.388 1.00 95.88 229 ASN A CA 1
ATOM 1834 C C . ASN A 1 229 ? -8.455 0.785 20.424 1.00 95.88 229 ASN A C 1
ATOM 1836 O O . ASN A 1 229 ? -8.478 1.895 20.968 1.00 95.88 229 ASN A O 1
ATOM 1840 N N . GLN A 1 230 ? -9.350 -0.171 20.700 1.00 95.94 230 GLN A N 1
ATOM 1841 C CA . GLN A 1 230 ? -10.368 -0.077 21.750 1.00 95.94 230 GLN A CA 1
ATOM 1842 C C . GLN A 1 230 ? -9.727 -0.133 23.140 1.00 95.94 230 GLN A C 1
ATOM 1844 O O . GLN A 1 230 ? -10.049 0.694 23.997 1.00 95.94 230 GLN A O 1
ATOM 1849 N N . LEU A 1 231 ? -8.778 -1.053 23.347 1.00 95.50 231 LEU A N 1
ATOM 1850 C CA . LEU A 1 231 ? -8.070 -1.222 24.616 1.00 95.50 231 LEU A CA 1
ATOM 1851 C C . LEU A 1 231 ? -7.313 0.052 25.006 1.00 95.50 231 LEU A C 1
ATOM 1853 O O . LEU A 1 231 ? -7.470 0.537 26.124 1.00 95.50 231 LEU A O 1
ATOM 1857 N N . LYS A 1 232 ? -6.599 0.666 24.052 1.00 92.88 232 LYS A N 1
ATOM 1858 C CA . LYS A 1 232 ? -5.907 1.959 24.222 1.00 92.88 232 LYS A CA 1
ATOM 1859 C C . LYS A 1 232 ? -6.840 3.093 24.675 1.00 92.88 232 LYS A C 1
ATOM 1861 O O . LYS A 1 232 ? -6.376 4.085 25.222 1.00 92.88 232 LYS A O 1
ATOM 1866 N N . ARG A 1 233 ? -8.151 2.965 24.448 1.00 91.50 233 ARG A N 1
ATOM 1867 C CA . ARG A 1 233 ? -9.188 3.940 24.837 1.00 91.50 233 ARG A CA 1
ATOM 1868 C C . ARG A 1 233 ? -10.029 3.483 26.030 1.00 91.50 233 ARG A C 1
ATOM 1870 O O . ARG A 1 233 ? -11.119 4.005 26.237 1.00 91.50 233 ARG A O 1
ATOM 1877 N N . GLY A 1 234 ? -9.563 2.487 26.782 1.00 93.06 234 GLY A N 1
ATOM 1878 C CA . GLY A 1 234 ? -10.243 1.987 27.977 1.00 93.06 234 GLY A CA 1
ATOM 1879 C C . GLY A 1 234 ? -11.503 1.160 27.702 1.00 93.06 234 GLY A C 1
ATOM 1880 O O . GLY A 1 234 ? -12.173 0.736 28.640 1.00 93.06 234 GLY A O 1
ATOM 1881 N N . LYS A 1 235 ? -11.833 0.867 26.437 1.00 94.44 235 LYS A N 1
ATOM 1882 C CA . LYS A 1 235 ? -13.027 0.095 26.055 1.00 94.44 235 LYS A CA 1
ATOM 1883 C C . LYS A 1 235 ? -12.754 -1.411 26.131 1.00 94.44 235 LYS A C 1
ATOM 1885 O O . LYS A 1 235 ? -12.797 -2.116 25.123 1.00 94.44 235 LYS A O 1
ATOM 1890 N N . LYS A 1 236 ? -12.460 -1.901 27.341 1.00 95.44 236 LYS A N 1
ATOM 1891 C CA . LYS A 1 236 ? -12.007 -3.281 27.602 1.00 95.44 236 LYS A CA 1
ATOM 1892 C C . LYS A 1 236 ? -12.965 -4.351 27.071 1.00 95.44 236 LYS A C 1
ATOM 1894 O O . LYS A 1 236 ? -12.518 -5.243 26.365 1.00 95.44 236 LYS A O 1
ATOM 1899 N N . SER A 1 237 ? -14.268 -4.229 27.343 1.00 95.19 237 SER A N 1
ATOM 1900 C CA . SER A 1 237 ? -15.270 -5.220 26.905 1.00 95.19 237 SER A CA 1
ATOM 1901 C C . SER A 1 237 ? -15.270 -5.406 25.380 1.00 95.19 237 SER A C 1
ATOM 1903 O O . SER A 1 237 ? -15.106 -6.517 24.876 1.00 95.19 237 SER A O 1
ATOM 1905 N N . ARG A 1 238 ? -15.315 -4.299 24.627 1.00 96.00 238 ARG A N 1
ATOM 1906 C CA . ARG A 1 238 ? -15.251 -4.338 23.159 1.00 96.00 238 ARG A CA 1
ATOM 1907 C C . ARG A 1 238 ? -13.896 -4.836 22.649 1.00 96.00 238 ARG A C 1
ATOM 1909 O O . ARG A 1 238 ? -13.854 -5.534 21.642 1.00 96.00 238 ARG A O 1
ATOM 1916 N N . ALA A 1 239 ? -12.794 -4.495 23.320 1.00 97.06 239 ALA A N 1
ATOM 1917 C CA . ALA A 1 239 ? -11.472 -5.013 22.969 1.00 97.06 239 ALA A CA 1
ATOM 1918 C C . ALA A 1 239 ? -11.407 -6.544 23.105 1.00 97.06 239 ALA A C 1
ATOM 1920 O O . ALA A 1 239 ? -10.989 -7.216 22.167 1.00 97.06 239 ALA A O 1
ATOM 1921 N N . VAL A 1 240 ? -11.890 -7.086 24.227 1.00 97.38 240 VAL A N 1
ATOM 1922 C CA . VAL A 1 240 ? -11.975 -8.531 24.493 1.00 97.38 240 VAL A CA 1
ATOM 1923 C C . VAL A 1 240 ? -12.814 -9.241 23.433 1.00 97.38 240 VAL A C 1
ATOM 1925 O O . VAL A 1 240 ? -12.377 -10.254 22.895 1.00 97.38 240 VAL A O 1
ATOM 1928 N N . GLU A 1 241 ? -13.975 -8.690 23.070 1.00 96.62 241 GLU A N 1
ATOM 1929 C CA . GLU A 1 241 ? -14.813 -9.240 21.997 1.00 96.62 241 GLU A CA 1
ATOM 1930 C C . GLU A 1 241 ? -14.063 -9.304 20.654 1.00 96.62 241 GLU A C 1
ATOM 1932 O O . GLU A 1 241 ? -14.137 -10.299 19.930 1.00 96.62 241 GLU A O 1
ATOM 1937 N N . LEU A 1 242 ? -13.316 -8.253 20.310 1.00 97.75 242 LEU A N 1
ATOM 1938 C CA . LEU A 1 242 ? -12.554 -8.190 19.063 1.00 97.75 242 LEU A CA 1
ATOM 1939 C C . LEU A 1 242 ? -11.365 -9.156 19.059 1.00 97.75 242 LEU A C 1
ATOM 1941 O O . LEU A 1 242 ? -11.136 -9.817 18.045 1.00 97.75 242 LEU A O 1
ATOM 1945 N N . PHE A 1 243 ? -10.646 -9.293 20.177 1.00 98.19 243 PHE A N 1
ATOM 1946 C CA . PHE A 1 243 ? -9.586 -10.295 20.317 1.00 98.19 243 PHE A CA 1
ATOM 1947 C C . PHE A 1 243 ? -10.141 -11.716 20.214 1.00 98.19 243 PHE A C 1
ATOM 1949 O O . PHE A 1 243 ? -9.579 -12.531 19.487 1.00 98.19 243 PHE A O 1
ATOM 1956 N N . GLN A 1 244 ? -11.286 -11.990 20.842 1.00 97.38 244 GLN A N 1
ATOM 1957 C CA . GLN A 1 244 ? -11.970 -13.277 20.735 1.00 97.38 244 GLN A CA 1
ATOM 1958 C C . GLN A 1 244 ? -12.291 -13.613 19.272 1.00 97.38 244 GLN A C 1
ATOM 1960 O O . GLN A 1 244 ? -11.896 -14.661 18.769 1.00 97.38 244 GLN A O 1
ATOM 1965 N N . ARG A 1 245 ? -12.914 -12.680 18.540 1.00 97.12 245 ARG A N 1
ATOM 1966 C CA . ARG A 1 245 ? -13.225 -12.872 17.113 1.00 97.12 245 ARG A CA 1
ATOM 1967 C C . ARG A 1 245 ? -11.977 -13.011 16.245 1.00 97.12 245 ARG A C 1
ATOM 1969 O O . ARG A 1 245 ? -11.985 -13.786 15.292 1.00 97.12 245 ARG A O 1
ATOM 1976 N N . SER A 1 246 ? -10.922 -12.255 16.549 1.00 97.75 246 SER A N 1
ATOM 1977 C CA . SER A 1 246 ? -9.627 -12.386 15.878 1.00 97.75 246 SER A CA 1
ATOM 1978 C C . SER A 1 246 ? -9.082 -13.802 16.040 1.00 97.75 246 SER A C 1
ATOM 1980 O O . SER A 1 246 ? -8.738 -14.438 15.048 1.00 97.75 246 SER A O 1
ATOM 1982 N N . ARG A 1 247 ? -9.040 -14.305 17.280 1.00 97.88 247 ARG A N 1
ATOM 1983 C CA . ARG A 1 247 ? -8.576 -15.654 17.615 1.00 97.88 247 ARG A CA 1
ATOM 1984 C C . ARG A 1 247 ? -9.371 -16.720 16.869 1.00 97.88 247 ARG A C 1
ATOM 1986 O O . ARG A 1 247 ? -8.780 -17.592 16.243 1.00 97.88 247 ARG A O 1
ATOM 1993 N N . ASP A 1 248 ? -10.696 -16.622 16.894 1.00 97.19 248 ASP A N 1
ATOM 1994 C CA . ASP A 1 248 ? -11.579 -17.644 16.321 1.00 97.19 248 ASP A CA 1
ATOM 1995 C C . ASP A 1 248 ? -11.455 -17.736 14.794 1.00 97.19 248 ASP A C 1
ATOM 1997 O O . ASP A 1 248 ? -11.604 -18.812 14.220 1.00 97.19 248 ASP A O 1
ATOM 2001 N N . LYS A 1 249 ? -11.138 -16.619 14.128 1.00 97.19 249 LYS A N 1
ATOM 2002 C CA . LYS A 1 249 ? -10.908 -16.583 12.678 1.00 97.19 249 LYS A CA 1
ATOM 2003 C C . LYS A 1 249 ? -9.461 -16.852 12.263 1.00 97.19 249 LYS A C 1
ATOM 2005 O O . LYS A 1 249 ? -9.210 -17.073 11.078 1.00 97.19 249 LYS A O 1
ATOM 2010 N N . ALA A 1 250 ? -8.498 -16.738 13.174 1.00 97.69 250 ALA A N 1
ATOM 2011 C CA . ALA A 1 250 ? -7.087 -16.863 12.839 1.00 97.69 250 ALA A CA 1
ATOM 2012 C C . ALA A 1 250 ? -6.752 -18.291 12.388 1.00 97.69 250 ALA A C 1
ATOM 2014 O O . ALA A 1 250 ? -7.142 -19.272 13.020 1.00 97.69 250 ALA A O 1
ATOM 2015 N N . TYR A 1 251 ? -5.995 -18.405 11.297 1.00 96.94 251 TYR A N 1
ATOM 2016 C CA . TYR A 1 251 ? -5.520 -19.698 10.806 1.00 96.94 251 TYR A CA 1
ATOM 2017 C C . TYR A 1 251 ? -4.296 -20.180 11.599 1.00 96.94 251 TYR A C 1
ATOM 2019 O O . TYR A 1 251 ? -4.264 -21.319 12.062 1.00 96.94 251 TYR A O 1
ATOM 2027 N N . TYR A 1 252 ? -3.304 -19.305 11.791 1.00 97.00 252 TYR A N 1
ATOM 2028 C CA . TYR A 1 252 ? -2.042 -19.640 12.451 1.00 97.00 252 TYR A CA 1
ATOM 2029 C C . TYR A 1 252 ? -2.162 -19.596 13.976 1.00 97.00 252 TYR A C 1
ATOM 2031 O O . TYR A 1 252 ? -2.766 -18.679 14.531 1.00 97.00 252 TYR A O 1
ATOM 2039 N N . GLN A 1 253 ? -1.530 -20.560 14.654 1.00 97.25 253 GLN A N 1
ATOM 2040 C CA . GLN A 1 253 ? -1.521 -20.631 16.118 1.00 97.25 253 GLN A CA 1
ATOM 2041 C C . GLN A 1 253 ? -0.894 -19.381 16.751 1.00 97.25 253 GLN A C 1
ATOM 2043 O O . GLN A 1 253 ? -1.439 -18.850 17.708 1.00 97.25 253 GLN A O 1
ATOM 2048 N N . GLU A 1 254 ? 0.166 -18.836 16.150 1.00 97.44 254 GLU A N 1
ATOM 2049 C CA . GLU A 1 254 ? 0.809 -17.602 16.620 1.00 97.44 254 GLU A CA 1
ATOM 2050 C C . GLU A 1 254 ? -0.174 -16.418 16.716 1.00 97.44 254 GLU A C 1
ATOM 2052 O O . GLU A 1 254 ? -0.157 -15.661 17.685 1.00 97.44 254 GLU A O 1
ATOM 2057 N N . ASP A 1 255 ? -1.064 -16.258 15.732 1.00 97.31 255 ASP A N 1
ATOM 2058 C CA . ASP A 1 255 ? -2.063 -15.183 15.737 1.00 97.31 255 ASP A CA 1
ATOM 2059 C C . ASP A 1 255 ? -3.162 -15.434 16.782 1.00 97.31 255 ASP A C 1
ATOM 2061 O O . ASP A 1 255 ? -3.653 -14.489 17.409 1.00 97.31 255 ASP A O 1
ATOM 2065 N N . LYS A 1 256 ? -3.520 -16.706 17.010 1.00 98.38 256 LYS A N 1
ATOM 2066 C CA . LYS A 1 256 ? -4.444 -17.104 18.082 1.00 98.38 256 LYS A CA 1
ATOM 2067 C C . LYS A 1 256 ? -3.863 -16.784 19.454 1.00 98.38 256 LYS A C 1
ATOM 2069 O O . LYS A 1 256 ? -4.559 -16.189 20.274 1.00 98.38 256 LYS A O 1
ATOM 2074 N N . ASP A 1 257 ? -2.598 -17.125 19.672 1.00 98.06 257 ASP A N 1
ATOM 2075 C CA . ASP A 1 257 ? -1.897 -16.918 20.939 1.00 98.06 257 ASP A CA 1
ATOM 2076 C C . ASP A 1 257 ? -1.706 -15.429 21.227 1.00 98.06 257 ASP A C 1
ATOM 2078 O O . ASP A 1 257 ? -1.946 -14.986 22.346 1.00 98.06 257 ASP A O 1
ATOM 2082 N N . LYS A 1 258 ? -1.379 -14.615 20.210 1.00 97.38 258 LYS A N 1
ATOM 2083 C CA . LYS A 1 258 ? -1.345 -13.148 20.345 1.00 97.38 258 LYS A CA 1
ATOM 2084 C C . LYS A 1 258 ? -2.693 -12.590 20.785 1.00 97.38 258 LYS A C 1
ATOM 2086 O O . LYS A 1 258 ? -2.751 -11.766 21.696 1.00 97.38 258 LYS A O 1
ATOM 2091 N N . ALA A 1 259 ? -3.777 -13.009 20.136 1.00 98.00 259 ALA A N 1
ATOM 2092 C CA . ALA A 1 259 ? -5.112 -12.554 20.497 1.00 98.00 259 ALA A CA 1
ATOM 2093 C C . ALA A 1 259 ? -5.498 -12.999 21.919 1.00 98.00 259 ALA A C 1
ATOM 2095 O O . ALA A 1 259 ? -6.009 -12.186 22.686 1.00 98.00 259 ALA A O 1
ATOM 2096 N N . LEU A 1 260 ? -5.192 -14.247 22.290 1.00 97.56 260 LEU A N 1
ATOM 2097 C CA . LEU A 1 260 ? -5.418 -14.785 23.632 1.00 97.56 260 LEU A CA 1
ATOM 2098 C C . LEU A 1 260 ? -4.619 -14.024 24.699 1.00 97.56 260 LEU A C 1
ATOM 2100 O O . LEU A 1 260 ? -5.178 -13.653 25.725 1.00 97.56 260 LEU A O 1
ATOM 2104 N N . PHE A 1 261 ? -3.344 -13.739 24.442 1.00 97.88 261 PHE A N 1
ATOM 2105 C CA . PHE A 1 261 ? -2.486 -12.970 25.341 1.00 97.88 261 PHE A CA 1
ATOM 2106 C C . PHE A 1 261 ? -3.078 -11.588 25.642 1.00 97.88 261 PHE A C 1
ATOM 2108 O O . PHE A 1 261 ? -3.229 -11.203 26.800 1.00 97.88 261 PHE A O 1
ATOM 2115 N N . TRP A 1 262 ? -3.484 -10.847 24.607 1.00 97.69 262 TRP A N 1
ATOM 2116 C CA . TRP A 1 262 ? -4.086 -9.524 24.794 1.00 97.69 262 TRP A CA 1
ATOM 2117 C C . TRP A 1 262 ? -5.473 -9.575 25.435 1.00 97.69 262 TRP A C 1
ATOM 2119 O O . TRP A 1 262 ? -5.837 -8.662 26.177 1.00 97.69 262 TRP A O 1
ATOM 2129 N N . GLN A 1 263 ? -6.237 -10.636 25.180 1.00 95.69 263 GLN A N 1
ATOM 2130 C CA . GLN A 1 263 ? -7.496 -10.892 25.866 1.00 95.69 263 GLN A CA 1
ATOM 2131 C C . GLN A 1 263 ? -7.270 -11.077 27.373 1.00 95.69 263 GLN A C 1
ATOM 2133 O O . GLN A 1 263 ? -7.926 -10.392 28.154 1.00 95.69 263 GLN A O 1
ATOM 2138 N N . ALA A 1 264 ? -6.311 -11.924 27.758 1.00 95.38 264 ALA A N 1
ATOM 2139 C CA . ALA A 1 264 ? -5.948 -12.207 29.146 1.00 95.38 264 ALA A CA 1
ATOM 2140 C C . ALA A 1 264 ? -5.509 -10.930 29.888 1.00 95.38 264 ALA A C 1
ATOM 2142 O O . ALA A 1 264 ? -6.101 -10.564 30.907 1.00 95.38 264 ALA A O 1
ATOM 2143 N N . LEU A 1 265 ? -4.608 -10.145 29.277 1.00 92.88 265 LEU A N 1
ATOM 2144 C CA . LEU A 1 265 ? -4.187 -8.840 29.802 1.00 92.88 265 LEU A CA 1
ATOM 2145 C C . LEU A 1 265 ? -5.347 -7.848 29.966 1.00 92.88 265 LEU A C 1
ATOM 2147 O O . LEU A 1 265 ? -5.386 -7.086 30.932 1.00 92.88 265 LEU A O 1
ATOM 2151 N N . ALA A 1 266 ? -6.295 -7.822 29.026 1.00 92.62 266 ALA A N 1
ATOM 2152 C CA . ALA A 1 266 ? -7.445 -6.926 29.106 1.00 92.62 266 ALA A CA 1
ATOM 2153 C C . ALA A 1 266 ? -8.416 -7.319 30.234 1.00 92.62 266 ALA A C 1
ATOM 2155 O O . ALA A 1 266 ? -9.061 -6.432 30.807 1.00 92.62 266 ALA A O 1
ATOM 2156 N N . THR A 1 267 ? -8.508 -8.614 30.556 1.00 91.31 267 THR A N 1
ATOM 2157 C CA . THR A 1 267 ? -9.352 -9.157 31.633 1.00 91.31 267 THR A CA 1
ATOM 2158 C C . THR A 1 267 ? -8.659 -9.239 32.994 1.00 91.31 267 THR A C 1
ATOM 2160 O O . THR A 1 267 ? -9.360 -9.341 33.994 1.00 91.31 267 THR A O 1
ATOM 2163 N N . GLY A 1 268 ? -7.326 -9.139 33.051 1.00 81.31 268 GLY A N 1
ATOM 2164 C CA . GLY A 1 268 ? -6.548 -9.304 34.285 1.00 81.31 268 GLY A CA 1
ATOM 2165 C C . GLY A 1 268 ? -6.362 -10.765 34.710 1.00 81.31 268 GLY A C 1
ATOM 2166 O O . GLY A 1 268 ? -6.221 -11.018 35.902 1.00 81.31 268 GLY A O 1
ATOM 2167 N N . ASN A 1 269 ? -6.391 -11.687 33.741 1.00 55.56 269 ASN A N 1
ATOM 2168 C CA . ASN A 1 269 ? -6.182 -13.127 33.926 1.00 55.56 269 ASN A CA 1
ATOM 2169 C C . ASN A 1 269 ? -4.838 -13.562 33.343 1.00 55.56 269 ASN A C 1
ATOM 2171 O O . ASN A 1 269 ? -4.373 -12.881 32.399 1.00 55.56 269 ASN A O 1
#